Protein AF-A0A2M8HGY8-F1 (afdb_monomer_lite)

Secondary structure (DSSP, 8-state):
------------------------HHHHHHHHHHHHHHHHHHHHHHHHHHHHHHHHHHHHHHHHHHHHHHHHHHHHHGGGGGGS------TTEEEEEEEEETTEEEEPSSTT-TT--EEEEEEE-----TT----S---SEEEEEEEEE-SPPP--SSGGGPPP--EEEEEEEESSSPEEETTEEEEEEEES-TT-SS--GGGEEEEEESTT----SPPPPTT-TT-EEEEGGGS--SSS--HHHHIIIIIIHHHHHHHHHHHHHHHHHHHHHH-HHHHHHHHHHHHHT--

Foldseek 3Di:
DDDDDDDDDDDDDDDDDDDDDPPDVVVVVVVVVVVVVVVVVVVVPVVVVQVVLQVVLVVLLQVLQVLLLVLLQLVLLLLLVQQFPQDDAPPQKDKAWADDDPLDGDGDPDSNDQRTFKMKMWGFAPPPPPPPPPPDPPDRTAKMKMWGFDDGFDPDNNSVPGGGTHTQWMKMAGLPPFDDDPQWTFGIWIQRHSNDPSRDLQSIKTFIAHPRDQPPDDDDDPVDPGGHIDRSVPDDCGSVCNPSSCCSPVPDSVVSVVVSVSSVVSVVVSVLVVDPVNVVVVVVVVVVPPD

Structure (mmCIF, N/CA/C/O backbone):
data_AF-A0A2M8HGY8-F1
#
_entry.id   AF-A0A2M8HGY8-F1
#
loop_
_atom_site.group_PDB
_atom_site.id
_atom_site.type_symbol
_atom_site.label_atom_id
_atom_site.label_alt_id
_atom_site.label_comp_id
_atom_site.label_asym_id
_atom_site.label_entity_id
_atom_site.label_seq_id
_atom_site.pdbx_PDB_ins_code
_atom_site.Cartn_x
_atom_site.Cartn_y
_atom_site.Cartn_z
_atom_site.occupancy
_atom_site.B_iso_or_equiv
_atom_site.auth_seq_id
_atom_site.auth_comp_id
_atom_site.auth_asym_id
_atom_site.auth_atom_id
_atom_site.pdbx_PDB_model_num
ATOM 1 N N . MET A 1 1 ? -88.124 -4.902 57.325 1.00 40.62 1 MET A N 1
ATOM 2 C CA . MET A 1 1 ? -86.803 -5.226 57.909 1.00 40.62 1 MET A CA 1
ATOM 3 C C . MET A 1 1 ? -86.346 -3.997 58.688 1.00 40.62 1 MET A C 1
ATOM 5 O O . MET A 1 1 ? -86.072 -2.989 58.062 1.00 40.62 1 MET A O 1
ATOM 9 N N . LEU A 1 2 ? -86.707 -3.889 59.975 1.00 34.09 2 LEU A N 1
ATOM 10 C CA . LEU A 1 2 ? -85.837 -4.132 61.150 1.00 34.09 2 LEU A CA 1
ATOM 11 C C . LEU A 1 2 ? -84.526 -3.318 61.111 1.00 34.09 2 LEU A C 1
ATOM 13 O O . LEU A 1 2 ? -83.784 -3.467 60.156 1.00 34.09 2 LEU A O 1
ATOM 17 N N . SER A 1 3 ? -84.056 -2.578 62.115 1.00 30.28 3 SER A N 1
ATOM 18 C CA . SER A 1 3 ? -84.579 -1.812 63.260 1.00 30.28 3 SER A CA 1
ATOM 19 C C . SER A 1 3 ? -83.343 -1.368 64.068 1.00 30.28 3 SER A C 1
ATOM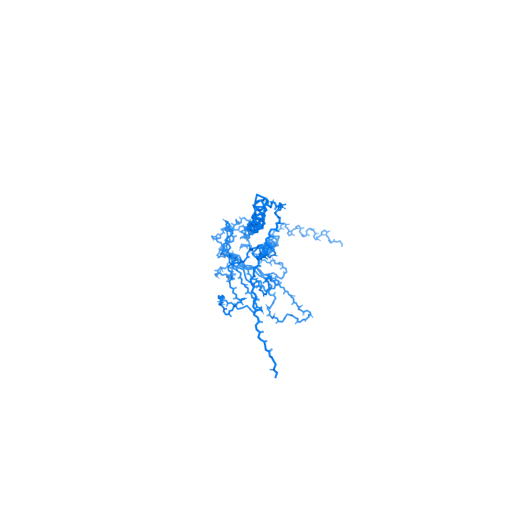 21 O O . SER A 1 3 ? -82.439 -2.183 64.213 1.00 30.28 3 SER A O 1
ATOM 23 N N . LYS A 1 4 ? -83.405 -0.187 64.708 1.00 35.25 4 LYS A N 1
ATOM 24 C CA . LYS A 1 4 ? -82.645 0.261 65.911 1.00 35.25 4 LYS A CA 1
ATOM 25 C C . LYS A 1 4 ? -81.153 0.614 65.722 1.00 35.25 4 LYS A C 1
ATOM 27 O O . LYS A 1 4 ? -80.380 -0.198 65.252 1.00 35.25 4 LYS A O 1
ATOM 32 N N . LEU A 1 5 ? -80.704 1.859 65.942 1.00 34.88 5 LEU A N 1
ATOM 33 C CA . LEU A 1 5 ? -80.712 2.767 67.120 1.00 34.88 5 LEU A CA 1
ATOM 34 C C . LEU A 1 5 ? -79.541 2.554 68.099 1.00 34.88 5 LEU A C 1
ATOM 36 O O . LEU A 1 5 ? -79.511 1.533 68.775 1.00 34.88 5 LEU A O 1
ATOM 40 N N . ARG A 1 6 ? -78.807 3.670 68.315 1.00 36.00 6 ARG A N 1
ATOM 41 C CA . ARG A 1 6 ? -78.214 4.169 69.587 1.00 36.00 6 ARG A CA 1
ATOM 42 C C . ARG A 1 6 ? -76.997 3.408 70.145 1.00 36.00 6 ARG A C 1
ATOM 44 O O . ARG A 1 6 ? -76.900 2.214 69.960 1.00 36.00 6 ARG A O 1
ATOM 51 N N . ASN A 1 7 ? -76.097 3.958 70.964 1.00 30.03 7 ASN A N 1
ATOM 52 C CA . ASN A 1 7 ? -75.569 5.280 71.376 1.00 30.03 7 ASN A CA 1
ATOM 53 C C . ASN A 1 7 ? -74.564 4.936 72.527 1.00 30.03 7 ASN A C 1
ATOM 55 O O . ASN A 1 7 ? -74.603 3.807 73.009 1.00 30.03 7 ASN A O 1
ATOM 59 N N . ILE A 1 8 ? -73.831 5.924 73.076 1.00 30.70 8 ILE A N 1
ATOM 60 C CA . ILE A 1 8 ? -73.117 5.922 74.397 1.00 30.70 8 ILE A CA 1
ATOM 61 C C . ILE A 1 8 ? -71.679 5.340 74.384 1.00 30.70 8 ILE A C 1
ATOM 63 O O . ILE A 1 8 ? -71.456 4.318 73.759 1.00 30.70 8 ILE A O 1
ATOM 67 N N . ARG A 1 9 ? -70.654 5.805 75.127 1.00 28.48 9 ARG A N 1
ATOM 68 C CA . ARG A 1 9 ? -70.204 7.071 75.772 1.00 28.48 9 ARG A CA 1
ATOM 69 C C . ARG A 1 9 ? -68.928 6.685 76.572 1.00 28.48 9 ARG A C 1
ATOM 71 O O . ARG A 1 9 ? -69.016 5.803 77.407 1.00 28.48 9 ARG A O 1
ATOM 78 N N . VAL A 1 10 ? -67.803 7.365 76.320 1.00 32.25 10 VAL A N 1
ATOM 79 C CA . VAL A 1 10 ? -66.882 8.017 77.296 1.00 32.25 10 VAL A CA 1
ATOM 80 C C . VAL A 1 10 ? -66.218 7.211 78.451 1.00 32.25 10 VAL A C 1
ATOM 82 O O . VAL A 1 10 ? -66.891 6.776 79.374 1.00 32.25 10 VAL A O 1
ATOM 85 N N . ARG A 1 11 ? -64.870 7.304 78.447 1.00 31.16 11 ARG A N 1
ATOM 86 C CA . ARG A 1 11 ? -63.867 7.466 79.541 1.00 31.16 11 ARG A CA 1
ATOM 87 C C . ARG A 1 11 ? -63.323 6.300 80.388 1.00 31.16 11 ARG A C 1
ATOM 89 O O . ARG A 1 11 ? -64.048 5.618 81.095 1.00 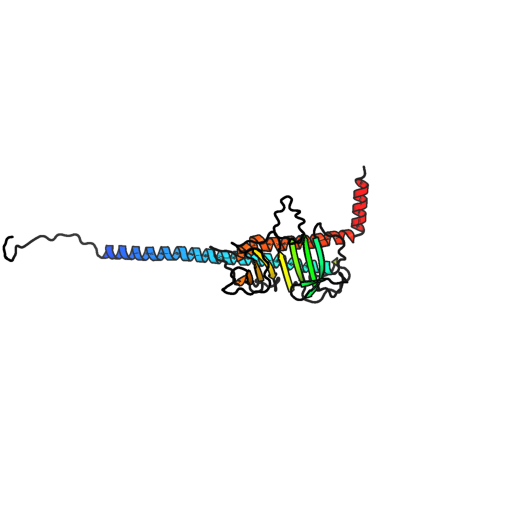31.16 11 ARG A O 1
ATOM 96 N N . ASP A 1 12 ? -61.983 6.311 80.378 1.00 32.09 12 ASP A N 1
ATOM 97 C CA . ASP A 1 12 ? -60.994 6.321 81.471 1.00 32.09 12 ASP A CA 1
ATOM 98 C C . ASP A 1 12 ? -60.890 5.156 82.461 1.00 32.09 12 ASP A C 1
ATOM 100 O O . ASP A 1 12 ? -61.700 5.030 83.370 1.00 32.09 12 ASP A O 1
ATOM 104 N N . THR A 1 13 ? -59.738 4.476 82.389 1.00 34.09 13 THR A N 1
ATOM 105 C CA . THR A 1 13 ? -58.802 4.199 83.504 1.00 34.09 13 THR A CA 1
ATOM 106 C C . THR A 1 13 ? -57.412 3.907 82.889 1.00 34.09 13 THR A C 1
ATOM 108 O O . THR A 1 13 ? -57.279 3.020 82.057 1.00 34.09 13 THR A O 1
ATOM 111 N N . LEU A 1 14 ? -56.443 4.832 82.950 1.00 33.41 14 LEU A N 1
ATOM 112 C CA . LEU A 1 14 ? -55.399 5.030 83.980 1.00 33.41 14 LEU A CA 1
ATOM 113 C C . LEU A 1 14 ? -54.339 3.912 84.084 1.00 33.41 14 LEU A C 1
ATOM 115 O O . LEU A 1 14 ? -54.663 2.831 84.557 1.00 33.41 14 LEU A O 1
ATOM 119 N N . SER A 1 15 ? -53.076 4.299 83.786 1.00 31.00 15 SER A N 1
ATOM 120 C CA . SER A 1 15 ? -51.779 3.863 84.384 1.00 31.00 15 SER A CA 1
ATOM 121 C C . SER A 1 15 ? -51.424 2.367 84.327 1.00 31.00 15 SER A C 1
ATOM 123 O O . SER A 1 15 ? -52.268 1.528 84.566 1.00 31.00 15 SER A O 1
ATOM 125 N N . SER A 1 16 ? -50.210 1.874 84.095 1.00 32.53 16 SER A N 1
ATOM 126 C CA . SER A 1 16 ? -48.805 2.320 84.090 1.00 32.53 16 SER A CA 1
ATOM 127 C C . SER A 1 16 ? -48.039 1.098 83.528 1.00 32.53 16 SER A C 1
ATOM 129 O O . SER A 1 16 ? -48.457 -0.025 83.776 1.00 32.53 16 SER A O 1
ATOM 131 N N . GLU A 1 17 ? -47.014 1.206 82.687 1.00 33.78 17 GLU A N 1
ATOM 132 C CA . GLU A 1 17 ? -45.611 1.229 83.118 1.00 33.78 17 GLU A CA 1
ATOM 133 C C . GLU A 1 17 ? -44.710 1.480 81.897 1.00 33.78 17 GLU A C 1
ATOM 135 O O . GLU A 1 17 ? -44.845 0.865 80.840 1.00 33.78 17 GLU A O 1
ATOM 140 N N . ILE A 1 18 ? -43.770 2.404 82.072 1.00 41.38 18 ILE A N 1
ATOM 141 C CA . ILE A 1 18 ? -42.627 2.657 81.198 1.00 41.38 18 ILE A CA 1
ATOM 142 C C . ILE A 1 18 ? -41.477 1.786 81.710 1.00 41.38 18 ILE A C 1
ATOM 144 O O . ILE A 1 18 ? -41.147 1.895 82.887 1.00 41.38 18 ILE A O 1
ATOM 148 N N . SER A 1 19 ? -40.786 1.033 80.845 1.00 31.55 19 SER A N 1
ATOM 149 C CA . SER A 1 19 ? -39.358 0.749 81.062 1.00 31.55 19 SER A CA 1
ATOM 150 C C . SER A 1 19 ? -38.617 0.302 79.793 1.00 31.55 19 SER A C 1
ATOM 152 O O . SER A 1 19 ? -38.750 -0.818 79.321 1.00 31.55 19 SER A O 1
ATOM 154 N N . SER A 1 20 ? -37.788 1.229 79.307 1.00 37.66 20 SER A N 1
ATOM 155 C CA . SER A 1 20 ? -36.436 1.053 78.756 1.00 37.66 20 SER A CA 1
ATOM 156 C C . SER A 1 20 ? -36.157 0.070 77.598 1.00 37.66 20 SER A C 1
ATOM 158 O O . SER A 1 20 ? -35.740 -1.067 77.775 1.00 37.66 20 SER A O 1
ATOM 160 N N . SER A 1 21 ? -36.098 0.620 76.383 1.00 39.94 21 SER A N 1
ATOM 161 C CA . SER A 1 21 ? -35.015 0.274 75.449 1.00 39.94 21 SER A CA 1
ATOM 162 C C . SER A 1 21 ? -34.655 1.501 74.615 1.00 39.94 21 SER A C 1
ATOM 164 O O . SER A 1 21 ? -35.273 1.801 73.593 1.00 39.94 21 SER A O 1
ATOM 166 N N . SER A 1 22 ? -33.671 2.259 75.095 1.00 42.81 22 SER A N 1
ATOM 167 C CA . SER A 1 22 ? -33.085 3.390 74.386 1.00 42.81 22 SER A CA 1
ATOM 168 C C . SER A 1 22 ? -32.348 2.885 73.144 1.00 42.81 22 SER A C 1
ATOM 170 O O . SER A 1 22 ? -31.189 2.469 73.192 1.00 42.81 22 SER A O 1
ATOM 172 N N . ILE A 1 23 ? -33.020 2.928 71.993 1.00 55.19 23 ILE A N 1
ATOM 173 C CA . ILE A 1 23 ? -32.341 2.819 70.703 1.00 55.19 23 ILE A CA 1
ATOM 174 C C . ILE A 1 23 ? -31.440 4.048 70.603 1.00 55.19 23 ILE A C 1
ATOM 176 O O . ILE A 1 23 ? -31.884 5.181 70.437 1.00 55.19 23 ILE A O 1
ATOM 180 N N . ASN A 1 24 ? -30.154 3.811 70.833 1.00 59.34 24 ASN A N 1
ATOM 181 C CA . ASN A 1 24 ? -29.133 4.835 70.943 1.00 59.34 24 ASN A CA 1
ATOM 182 C C . ASN A 1 24 ? -29.058 5.590 69.608 1.00 59.34 24 ASN A C 1
ATOM 184 O O . ASN A 1 24 ? -28.607 5.027 68.611 1.00 59.34 24 ASN A O 1
ATOM 188 N N . LEU A 1 25 ? -29.504 6.849 69.580 1.00 56.56 25 LEU A N 1
ATOM 189 C CA . LEU A 1 25 ? -29.548 7.701 68.383 1.00 56.56 25 LEU A CA 1
ATOM 190 C C . LEU A 1 25 ? -28.189 7.729 67.652 1.00 56.56 25 LEU A C 1
ATOM 192 O O . LEU A 1 25 ? -28.134 7.771 66.428 1.00 56.56 25 LEU A O 1
ATOM 196 N N . LYS A 1 26 ? -27.082 7.580 68.397 1.00 58.19 26 LYS A N 1
ATOM 197 C CA . LYS A 1 26 ? -25.723 7.443 67.851 1.00 58.19 26 LYS A CA 1
ATOM 198 C C . LYS A 1 26 ? -25.529 6.185 66.996 1.00 58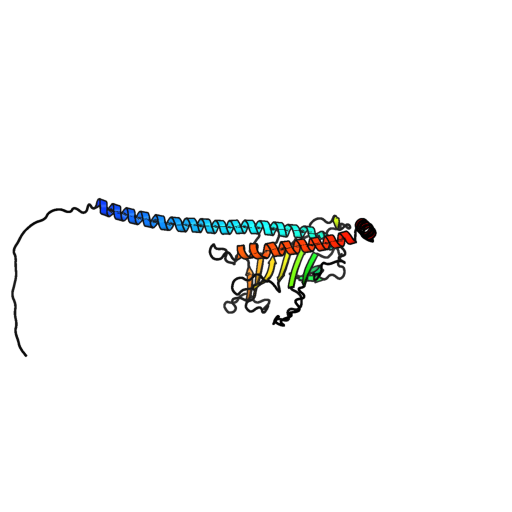.19 26 LYS A C 1
ATOM 200 O O . LYS A 1 26 ? -24.830 6.255 65.996 1.00 58.19 26 LYS A O 1
ATOM 205 N N . LYS A 1 27 ? -26.149 5.052 67.348 1.00 59.69 27 LYS A N 1
ATOM 206 C CA . LYS A 1 27 ? -26.111 3.816 66.542 1.00 59.69 27 LYS A CA 1
ATOM 207 C C . LYS A 1 27 ? -26.928 3.951 65.258 1.00 59.69 27 LYS A C 1
ATOM 209 O O . LYS A 1 27 ? -26.509 3.417 64.239 1.00 59.69 27 LYS A O 1
ATOM 214 N N . LEU A 1 28 ? -28.041 4.690 65.290 1.00 63.69 28 LEU A N 1
ATOM 215 C CA . LEU A 1 28 ? -28.842 4.968 64.094 1.00 63.69 28 LEU A CA 1
ATOM 216 C C . LEU A 1 28 ? -28.089 5.892 63.123 1.00 63.69 28 LEU A C 1
ATOM 218 O O . LEU A 1 28 ? -28.014 5.594 61.935 1.00 63.69 28 LEU A O 1
ATOM 222 N N . TYR A 1 29 ? -27.445 6.948 63.635 1.00 63.47 29 TYR A N 1
ATOM 223 C CA . TYR A 1 29 ? -26.566 7.799 62.827 1.00 63.47 29 TYR A CA 1
ATOM 224 C C . TYR A 1 29 ? -25.357 7.035 62.282 1.00 63.47 29 TYR A C 1
ATOM 226 O O . TYR A 1 29 ? -25.016 7.221 61.121 1.00 63.47 29 TYR A O 1
ATOM 234 N N . LEU A 1 30 ? -24.747 6.138 63.065 1.00 65.44 30 LEU A N 1
ATOM 235 C CA . LEU A 1 30 ? -23.628 5.311 62.605 1.00 65.44 30 LEU A CA 1
ATOM 236 C C . LEU A 1 30 ? -24.047 4.361 61.470 1.00 65.44 30 LEU A C 1
ATOM 238 O O . LEU A 1 30 ? -23.322 4.229 60.493 1.00 65.44 30 LEU A O 1
ATOM 242 N N . LEU A 1 31 ? -25.231 3.747 61.562 1.00 63.00 31 LEU A N 1
ATOM 243 C CA . LEU A 1 31 ? -25.782 2.886 60.509 1.00 63.00 31 LEU A CA 1
ATOM 244 C C . LEU A 1 31 ? -26.085 3.662 59.223 1.00 63.00 31 LEU A C 1
ATOM 246 O O . LEU A 1 31 ? -25.739 3.195 58.143 1.00 63.00 31 LEU A O 1
ATOM 250 N N . ILE A 1 32 ? -26.658 4.864 59.332 1.00 65.56 32 ILE A N 1
ATOM 251 C CA . ILE A 1 32 ? -26.909 5.737 58.175 1.00 65.56 32 ILE A CA 1
ATOM 252 C C . ILE A 1 32 ? -25.583 6.216 57.559 1.00 65.56 32 ILE A C 1
ATOM 254 O O . ILE A 1 32 ? -25.443 6.218 56.340 1.00 65.56 32 ILE A O 1
ATOM 258 N N . PHE A 1 33 ? -24.578 6.549 58.375 1.00 57.34 33 PHE A N 1
ATOM 259 C CA . PHE A 1 33 ? -23.260 6.975 57.892 1.00 57.34 33 PHE A CA 1
ATOM 260 C C . PHE A 1 33 ? -22.502 5.833 57.194 1.00 57.34 33 PHE A C 1
ATOM 262 O O . PHE A 1 33 ? -21.890 6.053 56.153 1.00 57.34 33 PHE A O 1
ATOM 269 N N . ILE A 1 34 ? -22.598 4.600 57.708 1.00 60.69 34 ILE A N 1
ATOM 270 C CA . ILE A 1 34 ? -22.043 3.397 57.066 1.00 60.69 34 ILE A CA 1
ATOM 271 C C . ILE A 1 34 ? -22.778 3.087 55.751 1.00 60.69 34 ILE A C 1
ATOM 273 O O . ILE A 1 34 ? -22.135 2.700 54.778 1.00 60.69 34 ILE A O 1
ATOM 277 N N . LEU A 1 35 ? -24.097 3.292 55.676 1.00 52.44 35 LEU A N 1
ATOM 278 C CA . LEU A 1 35 ? -24.855 3.127 54.429 1.00 52.44 35 LEU A CA 1
ATOM 279 C C . LEU A 1 35 ? -24.457 4.161 53.363 1.00 52.44 35 LEU A C 1
ATOM 281 O O . LEU A 1 35 ? -24.265 3.784 52.212 1.00 52.44 35 LEU A O 1
ATOM 285 N N . ILE A 1 36 ? -24.248 5.426 53.743 1.00 55.81 36 ILE A N 1
ATOM 286 C CA . ILE A 1 36 ? -23.823 6.498 52.821 1.00 55.81 36 ILE A CA 1
ATOM 287 C C . ILE A 1 36 ? -22.357 6.317 52.371 1.00 55.81 36 ILE A C 1
ATOM 289 O O . ILE A 1 36 ? -22.015 6.598 51.221 1.00 55.81 36 ILE A O 1
ATOM 293 N N . LEU A 1 37 ? -21.480 5.807 53.244 1.00 48.94 37 LEU A N 1
ATOM 294 C CA . LEU A 1 37 ? -20.085 5.497 52.897 1.00 48.94 37 LEU A CA 1
ATOM 295 C C . LEU A 1 37 ? -19.961 4.300 51.940 1.00 48.94 37 LEU A C 1
ATOM 297 O O . LEU A 1 37 ? -19.085 4.313 51.074 1.00 48.94 37 LEU A O 1
ATOM 301 N N . ASN A 1 38 ? -20.844 3.300 52.050 1.00 48.41 38 ASN A N 1
ATOM 302 C CA . ASN A 1 38 ? -20.852 2.135 51.155 1.00 48.41 38 ASN A CA 1
ATOM 303 C C . ASN A 1 38 ? -21.447 2.439 49.766 1.00 48.41 38 ASN A C 1
ATOM 305 O O . ASN A 1 38 ? -21.031 1.838 48.779 1.00 48.41 38 ASN A O 1
ATOM 309 N N . THR A 1 39 ? -22.360 3.410 49.639 1.00 46.62 39 THR A N 1
ATOM 310 C CA . THR A 1 39 ? -22.861 3.836 48.316 1.00 46.62 39 THR A CA 1
ATOM 311 C C . THR A 1 39 ? -21.845 4.668 47.529 1.00 46.62 39 THR A C 1
ATOM 313 O O . THR A 1 39 ? -21.811 4.583 46.307 1.00 46.62 39 THR A O 1
ATOM 316 N N . ASN A 1 40 ? -20.964 5.418 48.203 1.00 45.12 40 ASN A N 1
ATOM 317 C CA . ASN A 1 40 ? -19.907 6.193 47.533 1.00 45.12 40 ASN A CA 1
ATOM 318 C C . ASN A 1 40 ? -18.696 5.343 47.103 1.00 45.12 40 ASN A C 1
ATOM 320 O O . ASN A 1 40 ? -17.925 5.765 46.239 1.00 45.12 40 ASN A O 1
ATOM 324 N N . SER A 1 41 ? -18.522 4.153 47.686 1.00 42.50 41 SER A N 1
ATOM 325 C CA . SER A 1 41 ? -17.420 3.239 47.357 1.00 42.50 41 SER A CA 1
ATOM 326 C C . SER A 1 41 ? -17.740 2.317 46.176 1.00 42.50 41 SER A C 1
ATOM 328 O O . SER A 1 41 ? -16.834 2.055 45.390 1.00 42.50 41 SER A O 1
ATOM 330 N N . LEU A 1 42 ? -19.007 1.928 45.964 1.00 44.66 42 LEU A N 1
ATOM 331 C CA . LEU A 1 42 ? -19.410 1.211 44.741 1.00 44.66 42 LEU A CA 1
ATOM 332 C C . LEU A 1 42 ? -19.333 2.095 43.483 1.00 44.66 42 LEU A C 1
ATOM 334 O O . LEU A 1 42 ? -18.857 1.646 42.450 1.00 44.66 42 LEU A O 1
ATOM 338 N N . VAL A 1 43 ? -19.730 3.370 43.572 1.00 47.12 43 VAL A N 1
ATOM 339 C CA . VAL A 1 43 ? -19.714 4.292 42.414 1.00 47.12 43 VAL A CA 1
ATOM 340 C C . VAL A 1 43 ? -18.288 4.682 41.991 1.00 47.12 43 VAL A C 1
ATOM 342 O O . VAL A 1 43 ? -18.054 5.003 40.829 1.00 47.12 43 VAL A O 1
ATOM 345 N N . SER A 1 44 ? -17.314 4.634 42.907 1.00 46.38 44 SER A N 1
ATOM 346 C CA . SER A 1 44 ? -15.919 4.985 42.592 1.00 46.38 44 SER A CA 1
ATOM 347 C C . SER A 1 44 ? -15.118 3.841 41.962 1.00 46.38 44 SER A C 1
ATOM 349 O O . SER A 1 44 ? -14.157 4.123 41.252 1.00 46.38 44 SER A O 1
ATOM 351 N N . GLN A 1 45 ? -15.476 2.573 42.204 1.00 47.88 45 GLN A N 1
ATOM 352 C CA . GLN A 1 45 ? -14.742 1.434 41.637 1.00 47.88 45 GLN A CA 1
ATOM 353 C C . GLN A 1 45 ? -15.067 1.230 40.154 1.00 47.88 45 GLN A C 1
ATOM 355 O O . GLN A 1 45 ? -14.131 1.245 39.354 1.00 47.88 45 GLN A O 1
ATOM 360 N N . ASP A 1 46 ? -16.351 1.193 39.782 1.00 51.31 46 ASP A N 1
ATOM 361 C CA . ASP A 1 46 ? -16.784 1.055 38.380 1.00 51.31 46 ASP A CA 1
ATOM 362 C C . ASP A 1 46 ? -16.286 2.222 37.514 1.00 51.31 46 ASP A C 1
ATOM 364 O O . ASP A 1 46 ? -15.737 2.014 36.438 1.00 51.31 46 ASP A O 1
ATOM 368 N N . ALA A 1 47 ? -16.369 3.462 38.012 1.00 54.94 47 ALA A N 1
ATOM 369 C CA . ALA A 1 47 ? -15.863 4.623 37.281 1.00 54.94 47 ALA A CA 1
ATOM 370 C C . ALA A 1 47 ? -14.335 4.580 37.091 1.00 54.94 47 ALA A C 1
ATOM 372 O O . ALA A 1 47 ? -13.830 5.042 36.068 1.00 54.94 47 ALA A O 1
ATOM 373 N N . SER A 1 48 ? -13.588 4.032 38.058 1.00 56.44 48 SER A N 1
ATOM 374 C CA . SER A 1 48 ? -12.131 3.898 37.949 1.00 56.44 48 SER A CA 1
ATOM 375 C C . SER A 1 48 ? -11.706 2.767 37.007 1.00 56.44 48 SER A C 1
ATOM 377 O O . SER A 1 48 ? -10.745 2.949 36.263 1.00 56.44 48 SER A O 1
ATOM 379 N N . GLU A 1 49 ? -12.430 1.642 36.983 1.00 58.78 49 GLU A N 1
ATOM 380 C CA . GLU A 1 49 ? -12.188 0.539 36.044 1.00 58.78 49 GLU A CA 1
ATOM 381 C C . GLU A 1 49 ? -12.595 0.914 34.610 1.00 58.78 49 GLU A C 1
ATOM 383 O O . GLU A 1 49 ? -11.858 0.626 33.665 1.00 58.78 49 GLU A O 1
ATOM 388 N N . ASP A 1 50 ? -13.701 1.642 34.427 1.00 61.47 50 ASP A N 1
ATOM 389 C CA . ASP A 1 50 ? -14.122 2.154 33.118 1.00 61.47 50 ASP A CA 1
ATOM 390 C C . ASP A 1 50 ? -13.139 3.195 32.562 1.00 61.47 50 ASP A C 1
ATOM 392 O O . ASP A 1 50 ? -12.807 3.169 31.374 1.00 61.47 50 ASP A O 1
ATOM 396 N N . LEU A 1 51 ? -12.602 4.078 33.413 1.00 65.56 51 LEU A N 1
ATOM 397 C CA . LEU A 1 51 ? -11.549 5.019 33.019 1.00 65.56 51 LEU A CA 1
ATOM 398 C C . LEU A 1 51 ? -10.254 4.289 32.636 1.00 65.56 51 LEU A C 1
ATOM 400 O O . LEU A 1 51 ? -9.683 4.580 31.585 1.00 65.56 51 LEU A O 1
ATOM 404 N N . GLN A 1 52 ? -9.825 3.304 33.431 1.00 67.31 52 GLN A N 1
ATOM 405 C CA . GLN A 1 52 ? -8.632 2.504 33.134 1.00 67.31 52 GLN A CA 1
ATOM 406 C C . GLN A 1 52 ? -8.789 1.678 31.849 1.00 67.31 52 GLN A C 1
ATOM 408 O O . GLN A 1 52 ? -7.850 1.585 31.056 1.00 67.31 52 GLN A O 1
ATOM 413 N N . SER A 1 53 ? -9.973 1.110 31.601 1.00 75.94 53 SER A N 1
ATOM 414 C CA . SER A 1 53 ? -10.246 0.345 30.379 1.00 75.94 53 SER A CA 1
ATOM 415 C C . SER A 1 53 ? -10.306 1.244 29.139 1.00 75.94 53 SER A C 1
ATOM 417 O O . SER A 1 53 ? -9.721 0.906 28.109 1.00 75.94 53 SER A O 1
ATOM 419 N N . SER A 1 54 ? -10.911 2.429 29.248 1.00 79.62 54 SER A N 1
ATOM 420 C CA . SER A 1 54 ? -10.956 3.429 28.174 1.00 79.62 54 SER A CA 1
ATOM 421 C C . SER A 1 54 ? -9.559 3.955 27.816 1.00 79.62 54 SER A C 1
ATOM 423 O O . SER A 1 54 ? -9.186 4.016 26.639 1.00 79.62 54 SER A O 1
ATOM 425 N N . GLU A 1 55 ? -8.726 4.249 28.818 1.00 87.06 55 GLU A N 1
ATOM 426 C CA . GLU A 1 55 ? -7.325 4.626 28.602 1.00 87.06 55 GLU A CA 1
ATOM 427 C C . GLU A 1 55 ? -6.525 3.501 27.930 1.00 87.06 55 GLU A C 1
ATOM 429 O O . GLU A 1 55 ? -5.739 3.770 27.016 1.00 87.06 55 GLU A O 1
ATOM 434 N N . ALA A 1 56 ? -6.761 2.240 28.307 1.00 89.06 56 ALA A N 1
ATOM 435 C CA . ALA A 1 56 ? -6.118 1.083 27.687 1.00 89.06 56 ALA A CA 1
ATOM 436 C C . ALA A 1 56 ? -6.520 0.895 26.211 1.00 89.06 56 ALA A C 1
ATOM 438 O O . ALA A 1 56 ? -5.674 0.546 25.378 1.00 89.06 56 ALA A O 1
ATOM 439 N N . ILE A 1 57 ? -7.780 1.169 25.854 1.00 90.88 57 ILE A N 1
ATOM 440 C CA . ILE A 1 57 ? -8.259 1.140 24.462 1.00 90.88 57 ILE A CA 1
ATOM 441 C C . ILE A 1 57 ? -7.545 2.203 23.620 1.00 90.88 57 ILE A C 1
ATOM 443 O O . ILE A 1 57 ? -7.072 1.898 22.520 1.00 90.88 57 ILE A O 1
ATOM 447 N N . LEU A 1 58 ? -7.391 3.421 24.145 1.00 90.19 58 LEU A N 1
ATOM 448 C CA . LEU A 1 58 ? -6.670 4.502 23.465 1.00 90.19 58 LEU A CA 1
ATOM 449 C C . LEU A 1 58 ? -5.158 4.245 23.390 1.00 90.19 58 LEU A C 1
ATOM 451 O O . LEU A 1 58 ? -4.527 4.577 22.385 1.00 90.19 58 LEU A O 1
ATOM 455 N N . ALA A 1 59 ? -4.561 3.648 24.422 1.00 92.31 59 ALA A N 1
ATOM 456 C CA . ALA A 1 59 ? -3.158 3.239 24.403 1.00 92.31 59 ALA A CA 1
ATOM 457 C C . ALA A 1 59 ? -2.911 2.167 23.330 1.00 92.31 59 ALA A C 1
ATOM 459 O O . ALA A 1 59 ? -1.997 2.307 22.517 1.00 92.31 59 ALA A O 1
ATOM 460 N N . THR A 1 60 ? -3.791 1.165 23.259 1.00 93.56 60 THR A N 1
ATOM 461 C CA . THR A 1 60 ? -3.768 0.138 22.208 1.00 93.56 60 THR A CA 1
ATOM 462 C C . THR A 1 60 ? -3.900 0.765 20.819 1.00 93.56 60 THR A C 1
ATOM 464 O O . THR A 1 60 ? -3.188 0.373 19.895 1.00 93.56 60 THR A O 1
ATOM 467 N N . GLU A 1 61 ? -4.775 1.764 20.657 1.00 93.44 61 GLU A N 1
ATOM 468 C CA . GLU A 1 61 ? -4.928 2.475 19.385 1.00 93.44 61 GLU A CA 1
ATOM 469 C C . GLU A 1 61 ? -3.620 3.154 18.957 1.00 93.44 61 GLU A C 1
ATOM 471 O O . GLU A 1 61 ? -3.187 2.987 17.817 1.00 93.44 61 GLU A O 1
ATOM 476 N N . LYS A 1 62 ? -2.946 3.848 19.883 1.00 93.75 62 LYS A N 1
ATOM 477 C CA . LYS A 1 62 ? -1.663 4.520 19.621 1.00 93.75 62 LYS A CA 1
ATOM 478 C C . LYS A 1 62 ? -0.563 3.543 19.202 1.00 93.75 62 LYS A C 1
ATOM 480 O O . LYS A 1 62 ? 0.217 3.853 18.303 1.00 93.75 62 LYS A O 1
ATOM 485 N N . GLU A 1 63 ? -0.492 2.365 19.822 1.00 94.31 63 GLU A N 1
ATOM 486 C CA . GLU A 1 63 ? 0.464 1.323 19.422 1.00 94.31 63 GLU A CA 1
ATOM 487 C C . GLU A 1 63 ? 0.183 0.802 18.005 1.00 94.31 63 GLU A C 1
ATOM 489 O O . GLU A 1 63 ? 1.104 0.609 17.204 1.00 94.31 63 GLU A O 1
ATOM 494 N N . LEU A 1 64 ? -1.095 0.599 17.672 1.00 95.06 64 LEU A N 1
ATOM 495 C CA . LEU A 1 64 ? -1.508 0.192 16.330 1.00 95.06 64 LEU A CA 1
ATOM 496 C C . LEU A 1 64 ? -1.194 1.276 15.292 1.00 95.06 64 LEU A C 1
ATOM 498 O O . LEU A 1 64 ? -0.720 0.943 14.206 1.00 95.06 64 LEU A O 1
ATOM 502 N N . ASP A 1 65 ? -1.387 2.549 15.633 1.00 94.19 65 ASP A N 1
ATOM 503 C CA . ASP A 1 65 ? -1.047 3.688 14.776 1.00 94.19 65 ASP A CA 1
ATOM 504 C C . ASP A 1 65 ? 0.446 3.755 14.489 1.00 94.19 65 ASP A C 1
ATOM 506 O O . ASP A 1 65 ? 0.849 3.881 13.333 1.00 94.19 65 ASP A O 1
ATOM 510 N N . GLN A 1 66 ? 1.277 3.580 15.515 1.00 95.00 66 GLN A N 1
ATOM 511 C CA . GLN A 1 66 ? 2.725 3.529 15.349 1.00 95.00 66 GLN A CA 1
ATOM 512 C C . GLN A 1 66 ? 3.139 2.390 14.407 1.00 95.00 66 GLN A C 1
ATOM 514 O O . GLN A 1 66 ? 3.952 2.587 13.501 1.00 95.00 66 GLN A O 1
ATOM 519 N N . LYS A 1 67 ? 2.525 1.211 14.556 1.00 95.81 67 LYS A N 1
ATOM 520 C CA . LYS A 1 67 ? 2.774 0.066 13.672 1.00 95.81 67 LYS A CA 1
ATOM 521 C C . LYS A 1 67 ? 2.342 0.335 12.228 1.00 95.81 67 LYS A C 1
ATOM 523 O O . LYS A 1 67 ? 3.036 -0.071 11.295 1.00 95.81 67 LYS A O 1
ATOM 528 N N . ILE A 1 68 ? 1.210 1.011 12.029 1.00 96.19 68 ILE A N 1
ATOM 529 C CA . ILE A 1 68 ? 0.736 1.424 10.702 1.00 96.19 68 ILE A CA 1
ATOM 530 C C . ILE A 1 68 ? 1.715 2.420 10.079 1.00 96.19 68 ILE A C 1
ATOM 532 O O . ILE A 1 68 ? 2.110 2.223 8.935 1.00 96.19 68 ILE A O 1
ATOM 536 N N . ILE A 1 69 ? 2.179 3.423 10.830 1.00 95.38 69 ILE A N 1
ATOM 537 C CA . ILE A 1 69 ? 3.175 4.397 10.359 1.00 95.38 69 ILE A CA 1
ATOM 538 C C . ILE A 1 69 ? 4.475 3.691 9.952 1.00 95.38 69 ILE A C 1
ATOM 540 O O . ILE A 1 69 ? 5.061 4.012 8.919 1.00 95.38 69 ILE A O 1
ATO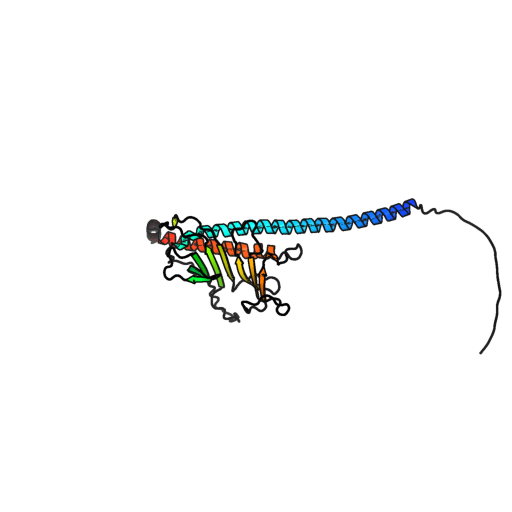M 544 N N . GLU A 1 70 ? 4.940 2.714 10.729 1.00 95.81 70 GLU A N 1
ATOM 545 C CA . GLU A 1 70 ? 6.132 1.929 10.395 1.00 95.81 70 GLU A CA 1
ATOM 546 C C . GLU A 1 70 ? 5.965 1.122 9.106 1.00 95.81 70 GLU A C 1
ATOM 548 O O . GLU A 1 70 ? 6.880 1.100 8.282 1.00 95.81 70 GLU A O 1
ATOM 553 N N . LEU A 1 71 ? 4.804 0.495 8.897 1.00 96.62 71 LEU A N 1
ATOM 554 C CA . LEU A 1 71 ? 4.483 -0.191 7.643 1.00 96.62 71 LEU A CA 1
ATOM 555 C C . LEU A 1 71 ? 4.378 0.800 6.477 1.00 96.62 71 LEU A C 1
ATOM 557 O O . LEU A 1 71 ? 4.956 0.562 5.418 1.00 96.62 71 LEU A O 1
ATOM 561 N N . ASN A 1 72 ? 3.740 1.949 6.693 1.00 96.06 72 ASN A N 1
ATOM 562 C CA . ASN A 1 72 ? 3.626 3.018 5.707 1.00 96.06 72 ASN A CA 1
ATOM 563 C C . ASN A 1 72 ? 5.002 3.550 5.278 1.00 96.06 72 ASN A C 1
ATOM 565 O O . ASN A 1 72 ? 5.261 3.733 4.086 1.00 96.06 72 ASN A O 1
ATOM 569 N N . LYS A 1 73 ? 5.938 3.696 6.225 1.00 96.94 73 LYS A N 1
ATOM 570 C CA . LYS A 1 73 ? 7.336 4.053 5.940 1.00 96.94 73 LYS A CA 1
ATOM 571 C C . LYS A 1 73 ? 8.032 3.030 5.046 1.00 96.94 73 LYS A C 1
ATOM 573 O O . LYS A 1 73 ? 8.866 3.432 4.240 1.00 96.94 73 LYS A O 1
ATOM 578 N N . ARG A 1 74 ? 7.702 1.736 5.110 1.00 97.81 74 ARG A N 1
ATOM 579 C CA . ARG A 1 74 ? 8.315 0.730 4.216 1.00 97.81 74 ARG A CA 1
ATOM 580 C C . ARG A 1 74 ? 7.950 0.965 2.753 1.00 97.81 74 ARG A C 1
ATOM 582 O O . ARG A 1 74 ? 8.820 0.809 1.893 1.00 97.81 74 ARG A O 1
ATOM 589 N N . PHE A 1 75 ? 6.743 1.465 2.467 1.00 97.94 75 PHE A N 1
ATOM 590 C CA . PHE A 1 75 ? 6.332 1.794 1.097 1.00 97.94 75 PHE A CA 1
ATOM 591 C C . PHE A 1 75 ? 7.174 2.896 0.439 1.00 97.94 75 PHE A C 1
ATOM 593 O O . PHE A 1 75 ? 7.293 2.918 -0.791 1.00 97.94 75 PHE A O 1
ATOM 600 N N . THR A 1 76 ? 7.836 3.751 1.228 1.00 97.44 76 THR A N 1
ATOM 601 C CA . THR A 1 76 ? 8.767 4.764 0.700 1.00 97.44 76 THR A CA 1
ATOM 602 C C . THR A 1 76 ? 9.930 4.128 -0.064 1.00 97.44 76 THR A C 1
ATOM 604 O O . THR A 1 76 ? 10.396 4.660 -1.072 1.00 97.44 76 THR A O 1
ATOM 607 N N . THR A 1 77 ? 10.373 2.943 0.368 1.00 96.94 77 THR A N 1
ATOM 608 C CA . THR A 1 77 ? 11.519 2.237 -0.217 1.00 96.94 77 THR A CA 1
ATOM 609 C C . THR A 1 77 ? 11.201 1.610 -1.574 1.00 96.94 77 THR A C 1
ATOM 611 O O . THR A 1 77 ? 12.105 1.412 -2.389 1.00 96.94 77 THR A O 1
ATOM 614 N N . HIS A 1 78 ? 9.917 1.375 -1.867 1.00 97.50 78 HIS A N 1
ATOM 615 C CA . HIS A 1 78 ? 9.478 0.817 -3.147 1.00 97.50 78 HIS A CA 1
ATOM 616 C C . HIS A 1 78 ? 9.559 1.822 -4.298 1.00 97.50 78 HIS A C 1
ATOM 618 O O . HIS A 1 78 ? 9.401 1.423 -5.447 1.00 97.50 78 HIS A O 1
ATOM 624 N N . ALA A 1 79 ? 9.932 3.082 -4.041 1.00 96.06 79 ALA A N 1
ATOM 625 C CA . ALA A 1 79 ? 10.246 4.066 -5.080 1.00 96.06 79 ALA A CA 1
ATOM 626 C C . ALA A 1 79 ? 11.297 3.561 -6.090 1.00 96.06 79 ALA A C 1
ATOM 628 O O . ALA A 1 79 ? 11.277 3.950 -7.257 1.00 96.06 79 ALA A O 1
ATOM 629 N N . LYS A 1 80 ? 12.166 2.623 -5.684 1.00 95.19 80 LYS A N 1
ATOM 630 C CA . LYS A 1 80 ? 13.108 1.930 -6.579 1.00 95.19 80 LYS A CA 1
ATOM 631 C C . LYS A 1 80 ? 12.411 1.242 -7.757 1.00 95.19 80 LYS A C 1
ATOM 633 O O . LYS A 1 80 ? 12.930 1.267 -8.871 1.00 95.19 80 LYS A O 1
ATOM 638 N N . LEU A 1 81 ? 11.227 0.659 -7.540 1.00 96.19 81 LEU A N 1
ATOM 639 C CA . LEU A 1 81 ? 10.464 -0.037 -8.581 1.00 96.19 81 LEU A CA 1
ATOM 640 C C . LEU A 1 81 ? 10.011 0.889 -9.714 1.00 96.19 81 LEU A C 1
ATOM 642 O O . LEU A 1 81 ? 9.825 0.403 -10.829 1.00 96.19 81 LEU A O 1
ATOM 646 N N . MET A 1 82 ? 9.922 2.205 -9.480 1.00 95.62 82 MET A N 1
ATOM 647 C CA . MET A 1 82 ? 9.549 3.187 -10.508 1.00 95.62 82 MET A CA 1
ATOM 648 C C . MET A 1 82 ? 10.465 3.113 -11.737 1.00 95.62 82 MET A C 1
ATOM 650 O O . MET A 1 82 ? 9.997 3.230 -12.867 1.00 95.62 82 MET A O 1
ATOM 654 N N . LYS A 1 83 ? 11.756 2.826 -11.525 1.00 93.88 83 LYS A N 1
ATOM 655 C CA . LYS A 1 83 ? 12.772 2.703 -12.583 1.00 93.88 83 LYS A CA 1
ATOM 656 C C . LYS A 1 83 ? 13.128 1.267 -12.960 1.00 93.88 83 LYS A C 1
ATOM 658 O O . LYS A 1 83 ? 13.866 1.047 -13.917 1.00 93.88 83 LYS A O 1
ATOM 663 N N . VAL A 1 84 ? 12.616 0.276 -12.235 1.00 93.69 84 VAL A N 1
ATOM 664 C CA . VAL A 1 84 ? 12.812 -1.133 -12.593 1.00 93.69 84 VAL A CA 1
ATOM 665 C C . VAL A 1 84 ? 11.909 -1.472 -13.770 1.00 93.69 84 VAL A C 1
ATOM 667 O O . VAL A 1 84 ? 10.699 -1.261 -13.703 1.00 93.69 84 VAL A O 1
ATOM 670 N N . LYS A 1 85 ? 12.477 -2.077 -14.815 1.00 93.56 85 LYS A N 1
ATOM 671 C CA . LYS A 1 85 ? 11.693 -2.713 -15.875 1.00 93.56 85 LYS A CA 1
ATOM 672 C C . LYS A 1 85 ? 11.116 -4.030 -15.364 1.00 93.56 85 LYS A C 1
ATOM 674 O O . LYS A 1 85 ? 11.808 -5.046 -15.324 1.00 93.56 85 LYS A O 1
ATOM 679 N N . VAL A 1 86 ? 9.854 -3.996 -14.951 1.00 92.94 86 VAL A N 1
ATOM 680 C CA . VAL A 1 86 ? 9.158 -5.142 -14.357 1.00 92.94 86 VAL A CA 1
ATOM 681 C C . VAL A 1 86 ? 8.698 -6.087 -15.465 1.00 92.94 86 VAL A C 1
ATOM 683 O O . VAL A 1 86 ? 7.807 -5.762 -16.241 1.00 92.94 86 VAL A O 1
ATOM 686 N N . LYS A 1 87 ? 9.332 -7.258 -15.551 1.00 89.25 87 LYS A N 1
ATOM 687 C CA . LYS A 1 87 ? 9.011 -8.321 -16.519 1.00 89.25 87 LYS A CA 1
ATOM 688 C C . LYS A 1 87 ? 8.451 -9.569 -15.854 1.00 89.25 87 LYS A C 1
ATOM 690 O O . LYS A 1 87 ? 7.680 -10.297 -16.467 1.00 89.25 87 LYS A O 1
ATOM 695 N N . ILE A 1 88 ? 8.874 -9.831 -14.619 1.00 88.31 88 ILE A N 1
ATOM 696 C CA . ILE A 1 88 ? 8.493 -11.018 -13.861 1.00 88.31 88 ILE A CA 1
ATOM 697 C C . ILE A 1 88 ? 7.603 -10.578 -12.707 1.00 88.31 88 ILE A C 1
ATOM 699 O O . ILE A 1 88 ? 8.001 -9.754 -11.880 1.00 88.31 88 ILE A O 1
ATOM 703 N N . LEU A 1 89 ? 6.409 -11.156 -12.642 1.00 90.56 89 LEU A N 1
ATOM 704 C CA . LEU A 1 89 ? 5.448 -10.945 -11.570 1.00 90.56 89 LEU A CA 1
ATOM 705 C C . LEU A 1 89 ? 5.125 -12.288 -10.907 1.00 90.56 89 LEU A C 1
ATOM 707 O O . LEU A 1 89 ? 5.139 -13.324 -11.577 1.00 90.56 89 LEU A O 1
ATOM 711 N N . PRO A 1 90 ? 4.842 -12.307 -9.594 1.00 88.50 90 PRO A N 1
ATOM 712 C CA . PRO A 1 90 ? 4.195 -13.449 -8.966 1.00 88.50 90 PRO A CA 1
ATOM 713 C C . PRO A 1 90 ? 2.885 -13.811 -9.682 1.00 88.50 90 PRO A C 1
ATOM 715 O O . PRO A 1 90 ? 2.264 -12.968 -10.331 1.00 88.50 90 PRO A O 1
ATOM 718 N N . ALA A 1 91 ? 2.451 -15.065 -9.546 1.00 83.12 91 ALA A N 1
ATOM 719 C CA . ALA A 1 91 ? 1.176 -15.507 -10.102 1.00 83.12 91 ALA A CA 1
ATOM 720 C C . ALA A 1 91 ? 0.021 -14.601 -9.636 1.00 83.12 91 ALA A C 1
ATOM 722 O O . ALA A 1 91 ? 0.044 -14.082 -8.518 1.00 83.12 91 ALA A O 1
ATOM 723 N N . GLN A 1 92 ? -0.976 -14.423 -10.509 1.00 85.69 92 GLN A N 1
ATOM 724 C CA . GLN A 1 92 ? -2.200 -13.663 -10.224 1.00 85.69 92 GLN A CA 1
ATOM 725 C C . GLN A 1 92 ? -1.948 -12.207 -9.785 1.00 85.69 92 GLN A C 1
ATOM 727 O O . GLN A 1 92 ? -2.750 -11.621 -9.068 1.00 85.69 92 GLN A O 1
ATOM 732 N N . THR A 1 93 ? -0.822 -11.618 -10.185 1.00 90.19 93 THR A N 1
ATOM 733 C CA . THR A 1 93 ? -0.428 -10.268 -9.777 1.00 90.19 93 THR A CA 1
ATOM 734 C C . THR A 1 93 ? -0.232 -9.389 -11.004 1.00 90.19 93 THR A C 1
ATOM 736 O O . THR A 1 93 ? 0.380 -9.821 -11.979 1.00 90.19 93 THR A O 1
ATOM 739 N N . VAL A 1 94 ? -0.703 -8.145 -10.945 1.00 92.69 94 VAL A N 1
ATOM 740 C CA . VAL A 1 94 ? -0.433 -7.117 -11.959 1.00 92.69 94 VAL A CA 1
ATOM 741 C C . VAL A 1 94 ? 0.137 -5.891 -11.263 1.00 92.69 94 VAL A C 1
ATOM 743 O O . VAL A 1 94 ? -0.447 -5.401 -10.304 1.00 92.69 94 VAL A O 1
ATOM 746 N N . LEU A 1 95 ? 1.273 -5.390 -11.745 1.00 96.38 95 LEU A N 1
ATOM 747 C CA . LEU A 1 95 ? 1.859 -4.130 -11.295 1.00 96.38 95 LEU A CA 1
ATOM 748 C C . LEU A 1 95 ? 1.973 -3.196 -12.491 1.00 96.38 95 LEU A C 1
ATOM 750 O O . LEU A 1 95 ? 2.506 -3.595 -13.527 1.00 96.38 95 LEU A O 1
ATOM 754 N N . PHE A 1 96 ? 1.552 -1.949 -12.321 1.00 97.00 96 PHE A N 1
ATOM 755 C CA . PHE A 1 96 ? 1.867 -0.900 -13.276 1.00 97.00 96 PHE A CA 1
ATOM 756 C C . PHE A 1 96 ? 2.205 0.426 -12.601 1.00 97.00 96 PHE A C 1
ATOM 758 O O . PHE A 1 96 ? 1.862 0.683 -11.446 1.00 97.00 96 PHE A O 1
ATOM 765 N N . LYS A 1 97 ? 2.904 1.266 -13.358 1.00 97.75 97 LYS A N 1
ATOM 766 C CA . LYS A 1 97 ? 3.380 2.595 -12.977 1.00 97.75 97 LYS A CA 1
ATOM 767 C C . LYS A 1 97 ? 2.671 3.651 -13.812 1.00 97.75 97 LYS A C 1
ATOM 769 O O . LYS A 1 97 ? 2.258 3.384 -14.949 1.00 97.75 97 LYS A O 1
ATOM 774 N N . GLY A 1 98 ? 2.505 4.838 -13.247 1.00 97.19 98 GLY A N 1
ATOM 775 C CA . GLY A 1 98 ? 1.646 5.837 -13.858 1.00 97.19 98 GLY A CA 1
ATOM 776 C C . GLY A 1 98 ? 1.750 7.230 -13.270 1.00 97.19 98 GLY A C 1
ATOM 777 O O . GLY A 1 98 ? 2.640 7.518 -12.466 1.00 97.19 98 GLY A O 1
ATOM 778 N N . LYS A 1 99 ? 0.791 8.061 -13.684 1.00 97.00 99 LYS A N 1
ATOM 779 C CA . LYS A 1 99 ? 0.537 9.390 -13.125 1.00 97.00 99 LYS A CA 1
ATOM 780 C C . LYS A 1 99 ? -0.717 9.386 -12.264 1.00 97.00 99 LYS A C 1
ATOM 782 O O . LYS A 1 99 ? -1.730 8.797 -12.647 1.00 97.00 99 LYS A O 1
ATOM 787 N N . ALA A 1 100 ? -0.647 10.030 -11.113 1.00 95.69 100 ALA A N 1
ATOM 788 C CA . ALA A 1 100 ? -1.752 10.145 -10.189 1.00 95.69 100 ALA A CA 1
ATOM 789 C C . ALA A 1 100 ? -2.832 11.083 -10.747 1.00 95.69 100 ALA A C 1
ATOM 791 O O . ALA A 1 100 ? -2.548 12.176 -11.232 1.00 95.69 100 ALA A O 1
ATOM 792 N N . ASP A 1 101 ? -4.084 10.645 -10.638 1.00 94.12 101 ASP A N 1
ATOM 793 C CA . ASP A 1 101 ? -5.289 11.432 -10.899 1.00 94.12 101 ASP A CA 1
ATOM 794 C C . ASP A 1 101 ? -6.270 11.193 -9.741 1.00 94.12 101 ASP A C 1
ATOM 796 O O . ASP A 1 101 ? -7.018 10.206 -9.699 1.00 94.12 101 ASP A O 1
ATOM 800 N N . GLY A 1 102 ? -6.172 12.038 -8.712 1.00 89.44 102 GLY A N 1
ATOM 801 C CA . GLY A 1 102 ? -6.871 11.843 -7.442 1.00 89.44 102 GLY A CA 1
ATOM 802 C C . GLY A 1 102 ? -6.490 10.515 -6.775 1.00 89.44 102 GLY A C 1
ATOM 803 O O . GLY A 1 102 ? -5.349 10.320 -6.371 1.00 89.44 102 GLY A O 1
ATOM 804 N N . ASN A 1 103 ? -7.450 9.589 -6.663 1.00 86.31 103 ASN A N 1
ATOM 805 C CA . ASN A 1 103 ? -7.249 8.259 -6.059 1.00 86.31 103 ASN A CA 1
ATOM 806 C C . ASN A 1 103 ? -6.838 7.185 -7.081 1.00 86.31 103 ASN A C 1
ATOM 808 O O . ASN A 1 103 ? -6.693 6.010 -6.734 1.00 86.31 103 ASN A O 1
ATOM 812 N N . LYS A 1 104 ? -6.704 7.557 -8.358 1.00 89.69 104 LYS A N 1
ATOM 813 C CA . LYS A 1 104 ? -6.364 6.638 -9.443 1.00 89.69 104 LYS A CA 1
ATOM 814 C C . LYS A 1 104 ? -4.900 6.790 -9.818 1.00 89.69 104 LYS A C 1
ATOM 816 O O . LYS A 1 104 ? -4.360 7.890 -9.826 1.00 89.69 104 LYS A O 1
ATOM 821 N N . CYS A 1 105 ? -4.291 5.673 -10.195 1.00 95.81 105 CYS A N 1
ATOM 822 C CA . CYS A 1 105 ? -3.032 5.679 -10.919 1.00 95.81 105 CYS A CA 1
ATOM 823 C C . CYS A 1 105 ? -3.340 5.407 -12.387 1.00 95.81 105 CYS A C 1
ATOM 825 O O . CYS A 1 105 ? -3.861 4.343 -12.724 1.00 95.81 105 CYS A O 1
ATOM 827 N N . VAL A 1 106 ? -3.083 6.383 -13.250 1.00 97.00 106 VAL A N 1
ATOM 828 C CA . VAL A 1 106 ? -3.313 6.262 -14.688 1.00 97.00 106 VAL A CA 1
ATOM 829 C C . VAL A 1 106 ? -2.069 5.656 -15.316 1.00 97.00 106 VAL A C 1
ATOM 831 O O . VAL A 1 106 ? -0.990 6.242 -15.246 1.00 97.00 106 VAL A O 1
ATOM 834 N N . LEU A 1 107 ? -2.227 4.473 -15.912 1.00 95.75 107 LEU A N 1
ATOM 835 C CA . LEU A 1 107 ? -1.161 3.724 -16.574 1.00 95.75 107 LEU A CA 1
ATOM 836 C C . LEU A 1 107 ? -0.364 4.614 -17.542 1.00 95.75 107 LEU A C 1
ATOM 838 O O . LEU A 1 107 ? -0.933 5.202 -18.461 1.00 95.75 107 LEU A O 1
ATOM 842 N N . SER A 1 108 ? 0.956 4.670 -17.363 1.00 95.75 108 SER A N 1
ATOM 843 C CA . SER A 1 108 ? 1.853 5.354 -18.298 1.00 95.75 108 SER A CA 1
ATOM 844 C C . SER A 1 108 ? 2.244 4.443 -19.464 1.00 95.75 108 SER A C 1
ATOM 846 O O . SER A 1 108 ? 2.442 3.242 -19.283 1.00 95.75 108 SER A O 1
ATOM 848 N N . GLN A 1 109 ? 2.410 5.005 -20.664 1.00 94.56 109 GLN A N 1
ATOM 849 C CA . GLN A 1 109 ? 2.973 4.261 -21.799 1.00 94.56 109 GLN A CA 1
ATOM 850 C C . GLN A 1 109 ? 4.436 3.878 -21.544 1.00 94.56 109 GLN A C 1
ATOM 852 O O . GLN A 1 109 ? 4.842 2.755 -21.834 1.00 94.56 109 GLN A O 1
ATOM 857 N N . ASP A 1 110 ? 5.205 4.796 -20.953 1.00 95.44 110 ASP A N 1
ATOM 858 C CA . ASP A 1 110 ? 6.559 4.530 -20.483 1.00 95.44 110 ASP A CA 1
ATOM 859 C C . ASP A 1 110 ? 6.531 4.209 -18.985 1.00 95.44 110 ASP A C 1
ATOM 861 O O . ASP A 1 110 ? 6.413 5.080 -18.112 1.00 95.44 110 ASP A O 1
ATOM 865 N N . GLN A 1 111 ? 6.637 2.916 -18.693 1.00 95.75 111 GLN A N 1
ATOM 866 C CA . GLN A 1 111 ? 6.619 2.388 -17.338 1.00 95.75 111 GLN A CA 1
ATOM 867 C C . GLN A 1 111 ? 7.827 2.859 -16.510 1.00 95.75 111 GLN A C 1
ATOM 869 O O . GLN A 1 111 ? 7.712 2.944 -15.291 1.00 95.75 111 GLN A O 1
ATOM 874 N N . GLU A 1 112 ? 8.956 3.230 -17.119 1.00 94.44 112 GLU A N 1
ATOM 875 C CA . GLU A 1 112 ? 10.169 3.681 -16.416 1.00 94.44 112 GLU A CA 1
ATOM 876 C C . GLU A 1 112 ? 10.364 5.213 -16.442 1.00 94.44 112 GLU A C 1
ATOM 878 O O . GLU A 1 112 ? 11.413 5.721 -16.025 1.00 94.44 112 GLU A O 1
ATOM 883 N N . SER A 1 113 ? 9.350 5.964 -16.884 1.00 93.25 113 SER A N 1
ATOM 884 C CA . SER A 1 113 ? 9.404 7.426 -16.991 1.00 93.25 113 SER A CA 1
ATOM 885 C C . SER A 1 113 ? 9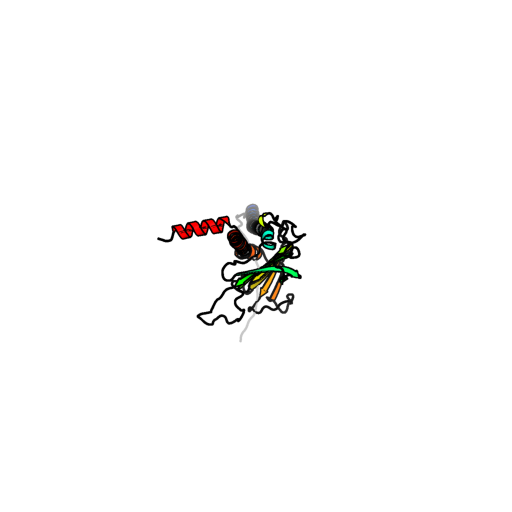.694 8.114 -15.652 1.00 93.25 113 SER A C 1
ATOM 887 O O . SER A 1 113 ? 9.087 7.793 -14.630 1.00 93.25 113 SER A O 1
ATOM 889 N N . ASP A 1 114 ? 10.552 9.142 -15.671 1.00 91.19 114 ASP A N 1
ATOM 890 C CA . ASP A 1 114 ? 10.783 10.058 -14.534 1.00 91.19 114 ASP A CA 1
ATOM 891 C C . ASP A 1 114 ? 9.533 10.832 -14.111 1.00 91.19 114 ASP A C 1
ATOM 893 O O . ASP A 1 114 ? 9.468 11.367 -13.008 1.00 91.19 114 ASP A O 1
ATOM 897 N N . THR A 1 115 ? 8.534 10.902 -14.991 1.00 93.12 115 THR A N 1
ATOM 898 C CA . THR A 1 115 ? 7.290 11.627 -14.723 1.00 93.12 115 THR A CA 1
ATOM 899 C C . THR A 1 115 ? 6.239 10.781 -14.012 1.00 93.12 115 THR A C 1
ATOM 901 O O . THR A 1 115 ? 5.177 11.305 -13.684 1.00 93.12 115 THR A O 1
ATOM 904 N N . ASN A 1 116 ? 6.512 9.494 -13.779 1.00 96.00 116 ASN A N 1
ATOM 905 C CA . ASN A 1 116 ? 5.619 8.630 -13.021 1.00 96.00 116 ASN A CA 1
ATOM 906 C C . ASN A 1 116 ? 5.705 8.976 -11.521 1.00 96.00 116 ASN A C 1
ATOM 908 O O . ASN A 1 116 ? 6.789 9.122 -10.944 1.00 96.00 116 ASN A O 1
ATOM 912 N N . ASP A 1 117 ? 4.558 9.065 -10.862 1.00 97.06 117 ASP A N 1
ATOM 913 C CA . ASP A 1 117 ? 4.431 9.418 -9.443 1.00 97.06 117 ASP A CA 1
ATOM 914 C C . ASP A 1 117 ? 3.540 8.448 -8.656 1.00 97.06 117 ASP A C 1
ATOM 916 O O . ASP A 1 117 ? 3.427 8.574 -7.438 1.00 97.06 117 ASP A O 1
ATOM 920 N N . CYS A 1 118 ? 2.982 7.426 -9.308 1.00 97.75 118 CYS A N 1
ATOM 921 C CA . CYS A 1 118 ? 2.205 6.392 -8.641 1.00 97.75 118 CYS A CA 1
ATOM 922 C C . CYS A 1 118 ? 2.540 4.979 -9.122 1.00 97.75 118 CYS A C 1
ATOM 924 O O . CYS A 1 118 ? 2.975 4.752 -10.257 1.00 97.75 118 CYS A O 1
ATOM 926 N N . MET A 1 119 ? 2.282 4.016 -8.236 1.00 97.88 119 MET A N 1
ATOM 927 C CA . MET A 1 119 ? 2.276 2.587 -8.535 1.00 97.88 119 MET A CA 1
ATOM 928 C C . MET A 1 119 ? 0.945 1.972 -8.147 1.00 97.88 119 MET A C 1
ATOM 930 O O . MET A 1 119 ? 0.388 2.300 -7.101 1.00 97.88 119 MET A O 1
ATOM 934 N N . HIS A 1 120 ? 0.481 1.034 -8.960 1.00 97.31 120 HIS A N 1
ATOM 935 C CA . HIS A 1 120 ? -0.738 0.284 -8.727 1.00 97.31 120 HIS A CA 1
ATOM 936 C C . HIS A 1 120 ? -0.461 -1.211 -8.803 1.00 97.31 120 HIS A C 1
ATOM 938 O O . HIS A 1 120 ? 0.067 -1.696 -9.805 1.00 97.31 120 HIS A O 1
ATOM 944 N N . LEU A 1 121 ? -0.816 -1.926 -7.740 1.00 96.19 121 LEU A N 1
ATOM 945 C CA . LEU A 1 121 ? -0.573 -3.351 -7.577 1.00 96.19 121 LEU A CA 1
ATOM 946 C C . LEU A 1 121 ? -1.892 -4.075 -7.306 1.00 96.19 121 LEU A C 1
ATOM 948 O O . LEU A 1 121 ? -2.519 -3.873 -6.267 1.00 96.19 121 LEU A O 1
ATOM 952 N N . GLU A 1 122 ? -2.286 -4.931 -8.242 1.00 91.69 122 GLU A N 1
ATOM 953 C CA . GLU A 1 122 ? -3.504 -5.736 -8.204 1.00 91.69 122 GLU A CA 1
ATOM 954 C C . GLU A 1 122 ? -3.182 -7.201 -7.913 1.00 91.69 122 GLU A C 1
ATOM 956 O O . GLU A 1 122 ? -2.256 -7.773 -8.495 1.00 91.69 122 GLU A O 1
ATOM 961 N N . LEU A 1 123 ? -4.002 -7.818 -7.065 1.00 87.62 123 LEU A N 1
ATOM 962 C CA . LEU A 1 123 ? -4.094 -9.260 -6.892 1.00 87.62 123 LEU A CA 1
ATOM 963 C C . LEU A 1 123 ? -5.408 -9.766 -7.474 1.00 87.62 123 LEU A C 1
ATOM 965 O O . LEU A 1 123 ? -6.493 -9.238 -7.199 1.00 87.62 123 LEU A O 1
ATOM 969 N N . TYR A 1 124 ? -5.289 -10.840 -8.233 1.00 82.06 124 TYR A N 1
ATOM 970 C CA . TYR A 1 124 ? -6.394 -11.587 -8.787 1.00 82.06 124 TYR A CA 1
ATOM 971 C C . TYR A 1 124 ? -6.616 -12.848 -7.961 1.00 82.06 124 TYR A C 1
ATOM 973 O O . TYR A 1 124 ? -5.669 -13.458 -7.476 1.00 82.06 124 TYR A O 1
ATOM 981 N N . ASP A 1 125 ? -7.872 -13.239 -7.823 1.00 69.38 125 ASP A N 1
ATOM 982 C CA . ASP A 1 125 ? -8.255 -14.550 -7.331 1.00 69.38 125 ASP A CA 1
ATOM 983 C C . ASP A 1 125 ? -9.072 -15.215 -8.436 1.00 69.38 125 ASP A C 1
ATOM 985 O O . ASP A 1 125 ? -10.146 -14.749 -8.822 1.00 69.38 125 ASP A O 1
ATOM 989 N N . PHE A 1 126 ? -8.514 -16.268 -9.024 1.00 53.41 126 PHE A N 1
ATOM 990 C CA . PHE A 1 126 ? -9.215 -17.062 -10.025 1.00 53.41 126 PHE A CA 1
ATOM 991 C C . PHE A 1 126 ? -10.032 -18.128 -9.299 1.00 53.41 126 PHE A C 1
ATOM 993 O O . PHE A 1 126 ? -9.772 -19.321 -9.441 1.00 53.41 126 PHE A O 1
ATOM 1000 N N . VAL A 1 127 ? -11.020 -17.708 -8.506 1.00 51.16 127 VAL A N 1
ATOM 1001 C CA . VAL A 1 127 ? -12.031 -18.640 -8.009 1.00 51.16 127 VAL A CA 1
ATOM 1002 C C . VAL A 1 127 ? -12.931 -18.996 -9.189 1.00 51.16 127 VAL A C 1
ATOM 1004 O O . VAL A 1 127 ? -13.930 -18.333 -9.463 1.00 51.16 127 VAL A O 1
ATOM 1007 N N . GLY A 1 128 ? -12.575 -20.058 -9.911 1.00 41.28 128 GLY A N 1
ATOM 1008 C CA . GLY A 1 128 ? -13.585 -20.862 -10.581 1.00 41.28 128 GLY A CA 1
ATOM 1009 C C . GLY A 1 128 ? -14.432 -21.476 -9.476 1.00 41.28 128 GLY A C 1
ATOM 1010 O O . GLY A 1 128 ? -13.964 -22.365 -8.772 1.00 41.28 128 GLY A O 1
ATOM 1011 N N . SER A 1 129 ? -15.636 -20.959 -9.235 1.00 38.53 129 SER A N 1
ATOM 1012 C CA . SER A 1 129 ? -16.525 -21.584 -8.262 1.00 38.53 129 SER A CA 1
ATOM 1013 C C . SER A 1 129 ? -16.894 -22.974 -8.785 1.00 38.53 129 SER A C 1
ATOM 1015 O O . SER A 1 129 ? -17.745 -23.082 -9.666 1.00 38.53 129 SER A O 1
ATOM 1017 N N . GLU A 1 130 ? -16.306 -24.037 -8.236 1.00 40.09 130 GLU A N 1
ATOM 1018 C CA . GLU A 1 130 ? -16.754 -25.416 -8.501 1.00 40.09 130 GLU A CA 1
ATOM 1019 C C . GLU A 1 130 ? -18.218 -25.639 -8.067 1.00 40.09 130 GLU A C 1
ATOM 1021 O O . GLU A 1 130 ? -18.859 -26.592 -8.493 1.00 40.09 130 GLU A O 1
ATOM 1026 N N . LEU A 1 131 ? -18.781 -24.717 -7.274 1.00 39.88 131 LEU A N 1
ATOM 1027 C CA . LEU A 1 131 ? -20.168 -24.735 -6.802 1.00 39.88 131 LEU A CA 1
ATOM 1028 C C . LEU A 1 131 ? -21.081 -23.670 -7.434 1.00 39.88 131 LEU A C 1
ATOM 1030 O O . LEU A 1 131 ? -22.221 -23.539 -7.007 1.00 39.88 131 LEU A O 1
ATOM 1034 N N . GLY A 1 132 ? -20.623 -22.875 -8.409 1.00 37.44 132 GLY A N 1
ATOM 1035 C CA . GLY A 1 132 ? -21.481 -21.876 -9.078 1.00 37.44 132 GLY A CA 1
ATOM 1036 C C . GLY A 1 132 ? -22.060 -20.766 -8.176 1.00 37.44 132 GLY A C 1
ATOM 1037 O O . GLY A 1 132 ? -22.948 -20.037 -8.604 1.00 37.44 132 GLY A O 1
ATOM 1038 N N . LEU A 1 133 ? -21.586 -20.627 -6.932 1.00 39.31 133 LEU A N 1
ATOM 1039 C CA . LEU A 1 133 ? -22.155 -19.730 -5.915 1.00 39.31 133 LEU A CA 1
ATOM 1040 C C . LEU A 1 133 ? -21.416 -18.388 -5.765 1.00 39.31 133 LEU A C 1
ATOM 1042 O O . LEU A 1 133 ? -21.570 -17.717 -4.747 1.00 39.31 133 LEU A O 1
ATOM 1046 N N . SER A 1 134 ? -20.661 -17.926 -6.767 1.00 42.59 134 SER A N 1
ATOM 1047 C CA . SER A 1 134 ? -20.386 -16.486 -6.861 1.00 42.59 134 SER A CA 1
ATOM 1048 C C . SER A 1 134 ? -21.581 -15.812 -7.539 1.00 42.59 134 SER A C 1
ATOM 1050 O O . SER A 1 134 ? -21.556 -15.457 -8.712 1.00 42.59 134 SER A O 1
ATOM 1052 N N . GLY A 1 135 ? -22.663 -15.590 -6.786 1.00 42.97 135 GLY A N 1
ATOM 1053 C CA . GLY A 1 135 ? -23.850 -14.856 -7.261 1.00 42.97 135 GLY A CA 1
ATOM 1054 C C . GLY A 1 135 ? -23.582 -13.400 -7.690 1.00 42.97 135 GLY A C 1
ATOM 1055 O O . GLY A 1 135 ? -24.517 -12.649 -7.948 1.00 42.97 135 GLY A O 1
ATOM 1056 N N . LYS A 1 136 ? -22.315 -12.972 -7.746 1.00 49.00 136 LYS A N 1
ATOM 1057 C CA . LYS A 1 136 ? -21.861 -11.631 -8.107 1.00 49.00 136 LYS A CA 1
ATOM 1058 C C . LYS A 1 136 ? -20.685 -11.770 -9.076 1.00 49.00 136 LYS A C 1
ATOM 1060 O O . LYS A 1 136 ? -19.577 -12.108 -8.669 1.00 49.00 136 LYS A O 1
ATOM 1065 N N . GLY A 1 137 ? -20.929 -11.523 -10.365 1.00 42.94 137 GLY A N 1
ATOM 1066 C CA . GLY A 1 137 ? -19.925 -11.543 -11.438 1.00 42.94 137 GLY A CA 1
ATOM 1067 C C . GLY A 1 137 ? -18.921 -10.388 -11.343 1.00 42.94 137 GLY A C 1
ATOM 1068 O O . GLY A 1 137 ? -18.873 -9.534 -12.220 1.00 42.94 137 GLY A O 1
ATOM 1069 N N . LEU A 1 138 ? -18.130 -10.344 -10.268 1.00 48.72 138 LEU A N 1
ATOM 1070 C CA . LEU A 1 138 ? -17.168 -9.276 -9.957 1.00 48.72 138 LEU A CA 1
ATOM 1071 C C . LEU A 1 138 ? -15.838 -9.391 -10.736 1.00 48.72 138 LEU A C 1
ATOM 1073 O O . LEU A 1 138 ? -14.945 -8.560 -10.573 1.00 48.72 138 LEU A O 1
ATOM 1077 N N . GLY A 1 139 ? -15.716 -10.381 -11.627 1.00 51.28 139 GLY A N 1
ATOM 1078 C CA . GLY A 1 139 ? -14.464 -10.717 -12.307 1.00 51.28 139 GLY A CA 1
ATOM 1079 C C . GLY A 1 139 ? -13.439 -11.335 -11.349 1.00 51.28 139 GLY A C 1
ATOM 1080 O O . GLY A 1 139 ? -13.734 -11.602 -10.191 1.00 51.28 139 GLY A O 1
ATOM 1081 N N . SER A 1 140 ? -12.217 -11.570 -11.828 1.00 53.91 140 SER A N 1
ATOM 1082 C CA . SER A 1 140 ? -11.146 -12.193 -11.035 1.00 53.91 140 SER A CA 1
ATOM 1083 C C . SER A 1 140 ? -10.372 -11.210 -10.146 1.00 53.91 140 SER A C 1
ATOM 1085 O O . SER A 1 140 ? -9.406 -11.611 -9.506 1.00 53.91 140 SER A O 1
ATOM 1087 N N . LYS A 1 141 ? -10.729 -9.917 -10.101 1.00 59.12 141 LYS A N 1
ATOM 1088 C CA . LYS A 1 141 ? -10.018 -8.924 -9.273 1.00 59.12 141 LYS A CA 1
ATOM 1089 C C . LYS A 1 141 ? -10.401 -9.089 -7.803 1.00 59.12 141 LYS A C 1
ATOM 1091 O O . LYS A 1 141 ? -11.550 -8.862 -7.444 1.00 59.12 141 LYS A O 1
ATOM 1096 N N . SER A 1 142 ? -9.422 -9.414 -6.958 1.00 74.31 142 SER A N 1
ATOM 1097 C CA . SER A 1 142 ? -9.634 -9.648 -5.526 1.00 74.31 142 SER A CA 1
ATOM 1098 C C . SER A 1 142 ? -9.382 -8.385 -4.703 1.00 74.31 142 SER A C 1
ATOM 1100 O O . SER A 1 142 ? -10.272 -7.909 -3.998 1.00 74.31 142 SER A O 1
ATOM 1102 N N . LYS A 1 143 ? -8.178 -7.802 -4.798 1.00 86.19 143 LYS A N 1
ATOM 1103 C CA . LYS A 1 143 ? -7.763 -6.611 -4.029 1.00 86.19 143 LYS A CA 1
ATOM 1104 C C . LYS A 1 143 ? -6.697 -5.826 -4.783 1.00 86.19 143 LYS A C 1
ATOM 1106 O O . LYS A 1 143 ? -5.917 -6.417 -5.525 1.00 86.19 143 LYS A O 1
ATOM 1111 N N . PHE A 1 144 ? -6.597 -4.523 -4.544 1.00 91.94 144 PHE A N 1
ATOM 1112 C CA . PHE A 1 144 ? -5.466 -3.730 -5.023 1.00 91.94 144 PHE A CA 1
ATOM 1113 C C . PHE A 1 144 ? -5.044 -2.646 -4.037 1.00 91.94 144 PHE A C 1
ATOM 1115 O O . PHE A 1 144 ? -5.835 -2.207 -3.197 1.00 91.94 144 PHE A O 1
ATOM 1122 N N . ILE A 1 145 ? -3.806 -2.185 -4.204 1.00 95.38 145 ILE A N 1
ATOM 1123 C CA . ILE A 1 145 ? -3.260 -0.998 -3.548 1.00 95.38 145 ILE A CA 1
ATOM 1124 C C . ILE A 1 145 ? -2.657 -0.055 -4.595 1.00 95.38 145 ILE A C 1
ATOM 1126 O O . ILE A 1 145 ? -1.979 -0.482 -5.530 1.00 95.38 145 ILE A O 1
ATOM 1130 N N . THR A 1 146 ? -2.897 1.236 -4.418 1.00 97.44 146 THR A N 1
ATOM 1131 C CA . THR A 1 146 ? -2.258 2.329 -5.143 1.00 97.44 146 THR A CA 1
ATOM 1132 C C . THR A 1 146 ? -1.422 3.134 -4.157 1.00 97.44 146 THR A C 1
ATOM 1134 O O . THR A 1 146 ? -1.942 3.608 -3.147 1.00 97.44 146 THR A O 1
ATOM 1137 N N . ILE A 1 147 ? -0.144 3.320 -4.472 1.00 97.88 147 ILE A N 1
ATOM 1138 C CA . ILE A 1 147 ? 0.777 4.184 -3.730 1.00 97.88 147 ILE A CA 1
ATOM 1139 C C . ILE A 1 147 ? 1.028 5.418 -4.586 1.00 97.88 147 ILE A C 1
ATOM 1141 O O . ILE A 1 147 ? 1.460 5.288 -5.732 1.00 97.88 147 ILE A O 1
ATOM 1145 N N . ILE A 1 148 ? 0.766 6.600 -4.033 1.00 97.56 148 ILE A N 1
ATOM 1146 C CA . ILE A 1 148 ? 1.037 7.888 -4.674 1.00 97.56 148 ILE A CA 1
ATOM 1147 C C . ILE A 1 148 ? 2.182 8.550 -3.918 1.00 97.56 148 ILE A C 1
ATOM 1149 O O . ILE A 1 148 ? 2.079 8.827 -2.720 1.00 97.56 148 ILE A O 1
ATOM 1153 N N . TYR A 1 149 ? 3.280 8.792 -4.621 1.00 96.88 149 TYR A N 1
ATOM 1154 C CA . TYR A 1 149 ? 4.481 9.390 -4.063 1.00 96.88 149 TYR A CA 1
ATOM 1155 C C . TYR A 1 149 ? 4.430 10.917 -4.136 1.00 96.88 149 TYR A C 1
ATOM 1157 O O . TYR A 1 149 ? 3.991 11.493 -5.129 1.00 96.88 149 TYR A O 1
ATOM 1165 N N . SER A 1 150 ? 4.929 11.579 -3.096 1.00 93.25 150 SER A N 1
ATOM 1166 C CA . SER A 1 150 ? 5.118 13.030 -3.060 1.00 93.25 150 SER A CA 1
ATOM 1167 C C . SER A 1 150 ? 6.547 13.417 -3.471 1.00 93.25 150 SER A C 1
ATOM 1169 O O . SER A 1 150 ? 7.443 12.577 -3.582 1.00 93.25 150 SER A O 1
ATOM 1171 N N . GLY A 1 151 ? 6.771 14.701 -3.766 1.00 88.56 151 GLY A N 1
ATOM 1172 C CA . GLY A 1 151 ? 8.077 15.214 -4.203 1.00 88.56 151 GLY A CA 1
ATOM 1173 C C . GLY A 1 151 ? 8.443 14.835 -5.643 1.00 88.56 151 GLY A C 1
ATOM 1174 O O . GLY A 1 151 ? 7.633 14.261 -6.362 1.00 88.56 151 GLY A O 1
ATOM 1175 N N . ALA A 1 152 ? 9.655 15.173 -6.083 1.00 85.88 152 ALA A N 1
ATOM 1176 C CA . ALA A 1 152 ? 10.146 14.842 -7.423 1.00 85.88 152 ALA A CA 1
ATOM 1177 C C . ALA A 1 152 ? 10.750 13.427 -7.481 1.00 85.88 152 ALA A C 1
ATOM 1179 O O . ALA A 1 152 ? 11.279 12.923 -6.488 1.00 85.88 152 ALA A O 1
ATOM 1180 N N . ALA A 1 153 ? 10.705 12.787 -8.653 1.00 88.31 153 ALA A N 1
ATOM 1181 C CA . ALA A 1 153 ? 11.422 11.537 -8.881 1.00 88.31 153 ALA A CA 1
ATOM 1182 C C . ALA A 1 153 ? 12.947 11.756 -8.849 1.00 88.31 153 ALA A C 1
ATOM 1184 O O . ALA A 1 153 ? 13.459 12.791 -9.289 1.00 88.31 153 ALA A O 1
ATOM 1185 N N . SER A 1 154 ? 13.679 10.763 -8.339 1.00 89.38 154 SER A N 1
ATOM 1186 C CA . SER A 1 154 ? 15.143 10.775 -8.362 1.00 89.38 154 SER A CA 1
ATOM 1187 C C . SER A 1 154 ? 15.660 10.678 -9.798 1.00 89.38 154 SER A C 1
ATOM 1189 O O . SER A 1 154 ? 15.167 9.864 -10.570 1.00 89.38 154 SER A O 1
ATOM 1191 N N . GLN A 1 155 ? 16.694 11.458 -10.120 1.00 89.06 155 GLN A N 1
ATOM 1192 C CA . GLN A 1 155 ? 17.410 11.391 -11.402 1.00 89.06 155 GLN A CA 1
ATOM 1193 C C . GLN A 1 155 ? 18.452 10.253 -11.446 1.00 89.06 155 GLN A C 1
ATOM 1195 O O . GLN A 1 155 ? 19.221 10.139 -12.398 1.00 89.06 155 GLN A O 1
ATOM 1200 N N . GLU A 1 156 ? 18.530 9.423 -10.400 1.00 92.31 156 GLU A N 1
ATOM 1201 C CA . GLU A 1 156 ? 19.449 8.288 -10.339 1.00 92.31 156 GLU A CA 1
ATOM 1202 C C . GLU A 1 156 ? 19.060 7.211 -11.364 1.00 92.31 156 GLU A C 1
ATOM 1204 O O . GLU A 1 156 ? 18.002 6.584 -11.284 1.00 92.31 156 GLU A O 1
ATOM 1209 N N . SER A 1 157 ? 19.963 6.971 -12.316 1.00 86.62 157 SER A N 1
ATOM 1210 C CA . SER A 1 157 ? 19.807 5.965 -13.372 1.00 86.62 157 SER A CA 1
ATOM 1211 C C . SER A 1 157 ? 19.841 4.525 -12.845 1.00 86.62 157 SER A C 1
ATOM 1213 O O . SER A 1 157 ? 19.174 3.638 -13.381 1.00 86.62 157 SER A O 1
ATOM 1215 N N . ASN A 1 158 ? 20.607 4.267 -11.782 1.00 89.38 158 ASN A N 1
ATOM 1216 C CA . ASN A 1 158 ? 20.692 2.956 -11.162 1.00 89.38 158 ASN A CA 1
ATOM 1217 C C . ASN A 1 158 ? 19.573 2.789 -10.132 1.00 89.38 158 ASN A C 1
ATOM 1219 O O . ASN A 1 158 ? 19.701 3.209 -8.980 1.00 89.38 158 ASN A O 1
ATOM 1223 N N . TYR A 1 159 ? 18.517 2.069 -10.514 1.00 90.75 159 TYR A N 1
ATOM 1224 C CA . TYR A 1 159 ? 17.345 1.849 -9.664 1.00 90.75 159 TYR A CA 1
ATOM 1225 C C . TYR A 1 159 ? 17.661 1.305 -8.257 1.00 90.75 159 TYR A C 1
ATOM 1227 O O . TYR A 1 159 ? 16.901 1.540 -7.320 1.00 90.75 159 TYR A O 1
ATOM 1235 N N . ARG A 1 160 ? 18.792 0.609 -8.061 1.00 90.94 160 ARG A N 1
ATOM 1236 C CA . ARG A 1 160 ? 19.202 0.072 -6.748 1.00 90.94 160 ARG A CA 1
ATOM 1237 C C . ARG A 1 160 ? 19.591 1.167 -5.754 1.00 90.94 160 ARG A C 1
ATOM 1239 O O . ARG A 1 160 ? 19.463 0.958 -4.543 1.00 90.94 160 ARG A O 1
ATOM 1246 N N . LYS A 1 161 ? 20.066 2.303 -6.272 1.00 93.00 161 LYS A N 1
ATOM 1247 C CA . LYS A 1 161 ? 20.541 3.474 -5.525 1.00 93.00 161 LYS A CA 1
ATOM 1248 C C . LYS A 1 161 ? 19.477 4.557 -5.350 1.00 93.00 161 LYS A C 1
ATOM 1250 O O . LYS A 1 161 ? 19.733 5.524 -4.642 1.00 93.00 161 LYS A O 1
ATOM 1255 N N . ILE A 1 162 ? 18.295 4.388 -5.948 1.00 93.50 162 ILE A N 1
ATOM 1256 C CA . ILE A 1 162 ? 17.187 5.326 -5.756 1.00 93.50 162 ILE A CA 1
ATOM 1257 C C . ILE A 1 162 ? 16.864 5.413 -4.255 1.00 93.50 162 ILE A C 1
ATOM 1259 O O . ILE A 1 162 ? 16.644 4.371 -3.621 1.00 93.50 162 ILE A O 1
ATOM 1263 N N . PRO A 1 163 ? 16.869 6.624 -3.668 1.00 94.44 163 PRO A N 1
ATOM 1264 C CA . PRO A 1 163 ? 16.522 6.809 -2.269 1.00 94.44 163 PRO A CA 1
ATOM 1265 C C . PRO A 1 163 ? 15.025 6.547 -2.044 1.00 94.44 163 PRO A C 1
ATOM 1267 O O . PRO A 1 163 ? 14.236 6.614 -2.991 1.00 94.44 163 PRO A O 1
ATOM 1270 N N . PRO A 1 164 ? 14.607 6.267 -0.799 1.00 95.75 164 PRO A N 1
ATOM 1271 C CA . PRO A 1 164 ? 13.192 6.252 -0.458 1.00 95.75 164 PRO A CA 1
ATOM 1272 C C . PRO A 1 164 ? 12.522 7.582 -0.830 1.00 95.75 164 PRO A C 1
ATOM 1274 O O . PRO A 1 164 ? 13.134 8.643 -0.700 1.00 95.75 164 PRO A O 1
ATOM 1277 N N . ARG A 1 165 ? 11.272 7.521 -1.291 1.00 95.19 165 ARG A N 1
ATOM 1278 C CA . ARG A 1 165 ? 10.457 8.697 -1.628 1.00 95.19 165 ARG A CA 1
ATOM 1279 C C . ARG A 1 165 ? 9.226 8.717 -0.740 1.00 95.19 165 ARG A C 1
ATOM 1281 O O . ARG A 1 165 ? 8.600 7.675 -0.548 1.00 95.19 165 ARG A O 1
ATOM 1288 N N . ASP A 1 166 ? 8.883 9.888 -0.222 1.00 94.94 166 ASP A N 1
ATOM 1289 C CA . ASP A 1 166 ? 7.724 10.041 0.649 1.00 94.94 166 ASP A CA 1
ATOM 1290 C C . ASP A 1 166 ? 6.433 9.621 -0.060 1.00 94.94 166 ASP A C 1
ATOM 1292 O O . ASP A 1 166 ? 6.254 9.808 -1.267 1.00 94.94 166 ASP A O 1
ATOM 1296 N N . VAL A 1 167 ? 5.532 9.015 0.709 1.00 95.62 167 VAL A N 1
ATOM 1297 C CA . VAL A 1 167 ? 4.222 8.577 0.234 1.00 95.62 167 VAL A CA 1
ATOM 1298 C C . VAL A 1 167 ? 3.212 9.643 0.623 1.00 95.62 167 VAL A C 1
ATOM 1300 O O . VAL A 1 167 ? 2.955 9.860 1.806 1.00 95.62 167 VAL A O 1
ATOM 1303 N N . GLY A 1 168 ? 2.647 10.317 -0.376 1.00 94.19 168 GLY A N 1
ATOM 1304 C CA . GLY A 1 168 ? 1.615 11.325 -0.164 1.00 94.19 168 GLY A CA 1
ATOM 1305 C C . GLY A 1 168 ? 0.262 10.699 0.156 1.00 94.19 168 GLY A C 1
ATOM 1306 O O . GLY A 1 168 ? -0.493 11.251 0.949 1.00 94.19 168 GLY A O 1
ATOM 1307 N N . LYS A 1 169 ? -0.045 9.543 -0.446 1.00 95.62 169 LYS A N 1
ATOM 1308 C CA . LYS A 1 169 ? -1.343 8.883 -0.289 1.00 95.62 169 LYS A CA 1
ATOM 1309 C C . LYS A 1 169 ? -1.271 7.384 -0.566 1.00 95.62 169 LYS A C 1
ATOM 1311 O O . LYS A 1 169 ? -0.571 6.951 -1.484 1.00 95.62 169 LYS A O 1
ATOM 1316 N N . ILE A 1 170 ? -2.041 6.608 0.193 1.00 96.19 170 ILE A N 1
ATOM 1317 C CA . ILE A 1 170 ? -2.289 5.187 -0.058 1.00 96.19 170 ILE A CA 1
ATOM 1318 C C . ILE A 1 170 ? -3.788 4.994 -0.271 1.00 96.19 170 ILE A C 1
ATOM 1320 O O . ILE A 1 170 ? -4.609 5.398 0.547 1.00 96.19 170 ILE A O 1
ATOM 1324 N N . PHE A 1 171 ? -4.151 4.357 -1.378 1.00 94.44 171 PHE A N 1
ATOM 1325 C CA . PHE A 1 171 ? -5.531 3.984 -1.664 1.00 94.44 171 PHE A CA 1
ATOM 1326 C C . PHE A 1 171 ? -5.621 2.477 -1.862 1.00 94.44 171 PHE A C 1
ATOM 1328 O O . PHE A 1 171 ? -4.843 1.905 -2.618 1.00 94.44 171 PHE A O 1
ATOM 1335 N N . SER A 1 172 ? -6.566 1.821 -1.201 1.00 91.94 172 SER A N 1
ATOM 1336 C CA . SER A 1 172 ? -6.809 0.389 -1.364 1.00 91.94 172 SER A CA 1
ATOM 1337 C C . SER A 1 172 ? -8.258 0.124 -1.721 1.00 91.94 172 SER A C 1
ATOM 1339 O O . SER A 1 172 ? -9.162 0.783 -1.211 1.00 91.94 172 SER A O 1
ATOM 1341 N N . ARG A 1 173 ? -8.482 -0.899 -2.543 1.00 86.44 173 ARG A N 1
ATOM 1342 C CA . ARG A 1 173 ? -9.812 -1.457 -2.783 1.00 86.44 173 ARG A CA 1
ATOM 1343 C C . ARG A 1 173 ? -9.793 -2.956 -2.569 1.00 86.44 173 ARG A C 1
ATOM 1345 O O . ARG A 1 173 ? -8.841 -3.645 -2.935 1.00 86.44 173 ARG A O 1
ATOM 1352 N N . ILE A 1 174 ? -10.869 -3.435 -1.979 1.00 80.69 174 ILE A N 1
ATOM 1353 C CA . ILE A 1 174 ? -11.058 -4.791 -1.511 1.00 80.69 174 ILE A CA 1
ATOM 1354 C C . ILE A 1 174 ? -12.399 -5.229 -2.104 1.00 80.69 174 ILE A C 1
ATOM 1356 O O . ILE A 1 174 ? -13.407 -4.542 -1.941 1.00 80.69 174 ILE A O 1
ATOM 1360 N N . ALA A 1 175 ? -12.367 -6.266 -2.937 1.00 66.06 175 ALA A N 1
ATOM 1361 C CA . ALA A 1 175 ? -13.551 -6.797 -3.609 1.00 66.06 175 ALA A CA 1
ATOM 1362 C C . ALA A 1 175 ? -13.953 -8.186 -3.082 1.00 66.06 175 ALA A C 1
ATOM 1364 O O . ALA A 1 175 ? -15.067 -8.633 -3.337 1.00 66.06 175 ALA A O 1
ATOM 1365 N N . MET A 1 176 ? -13.046 -8.878 -2.382 1.00 60.38 176 MET A N 1
ATOM 1366 C CA . MET A 1 176 ? -13.258 -10.184 -1.749 1.00 60.38 176 MET A CA 1
ATOM 1367 C C . MET A 1 176 ? -12.483 -10.256 -0.428 1.00 60.38 176 MET A C 1
ATOM 1369 O O . MET A 1 176 ? -11.413 -9.665 -0.318 1.00 60.38 176 MET A O 1
ATOM 1373 N N . ASN A 1 177 ? -12.931 -11.061 0.545 1.00 56.38 177 ASN A N 1
ATOM 1374 C CA . ASN A 1 177 ? -12.290 -11.200 1.870 1.00 56.38 177 ASN A CA 1
ATOM 1375 C C . ASN A 1 177 ? -12.177 -9.863 2.623 1.00 56.38 177 ASN A C 1
ATOM 1377 O O . ASN A 1 177 ? -11.095 -9.483 3.094 1.00 56.38 177 ASN A O 1
ATOM 1381 N N . ASP A 1 178 ? -13.281 -9.134 2.657 1.00 64.69 178 ASP A N 1
ATOM 1382 C CA . ASP A 1 178 ? -13.386 -7.803 3.235 1.00 64.69 178 ASP A CA 1
ATOM 1383 C C . ASP A 1 178 ? -13.391 -7.840 4.772 1.00 64.69 178 ASP A C 1
ATOM 1385 O O . ASP A 1 178 ? -13.684 -8.864 5.395 1.00 64.69 178 ASP A O 1
ATOM 1389 N N . PHE A 1 179 ? -13.054 -6.714 5.403 1.00 70.00 179 PHE A N 1
ATOM 1390 C CA . PHE A 1 179 ? -13.284 -6.552 6.836 1.00 70.00 179 PHE A CA 1
ATOM 1391 C C . PHE A 1 179 ? -14.781 -6.353 7.079 1.00 70.00 179 PHE A C 1
ATOM 1393 O O . PHE A 1 179 ? -15.374 -5.417 6.544 1.00 70.00 179 PHE A O 1
ATOM 1400 N N . VAL A 1 180 ? -15.375 -7.239 7.877 1.00 70.12 180 VAL A N 1
ATOM 1401 C CA . VAL A 1 180 ? -16.796 -7.203 8.228 1.00 70.12 180 VAL A CA 1
ATOM 1402 C C . VAL A 1 180 ? -16.944 -6.652 9.641 1.00 70.12 180 VAL A C 1
ATOM 1404 O O . VAL A 1 180 ? -16.336 -7.171 10.579 1.00 70.12 180 VAL A O 1
ATOM 1407 N N . ASN A 1 181 ? -17.758 -5.611 9.784 1.00 65.88 181 ASN A N 1
ATOM 1408 C CA . ASN A 1 181 ? -18.139 -5.019 11.057 1.00 65.88 181 ASN A CA 1
ATOM 1409 C C . ASN A 1 181 ? -19.669 -4.998 11.165 1.00 65.88 181 ASN A C 1
ATOM 1411 O O . ASN A 1 181 ? -20.330 -4.152 10.561 1.00 65.88 181 ASN A O 1
ATOM 1415 N N . GLY A 1 182 ? -20.234 -5.959 11.897 1.00 69.62 182 GLY A N 1
ATOM 1416 C CA . GLY A 1 182 ? -21.678 -6.196 11.894 1.00 69.62 182 GLY A CA 1
ATOM 1417 C C . GLY A 1 182 ? -22.170 -6.564 10.491 1.00 69.62 182 GLY A C 1
ATOM 1418 O O . GLY A 1 182 ? -21.654 -7.496 9.880 1.00 69.62 182 GLY A O 1
ATOM 1419 N N . GLU A 1 183 ? -23.138 -5.811 9.972 1.00 63.12 183 GLU A N 1
ATOM 1420 C CA . GLU A 1 183 ? -23.688 -5.979 8.614 1.00 63.12 183 GLU A CA 1
ATOM 1421 C C . GLU A 1 183 ? -22.897 -5.207 7.540 1.00 63.12 183 GLU A C 1
ATOM 1423 O O . GLU A 1 183 ? -23.173 -5.326 6.348 1.00 63.12 183 GLU A O 1
ATOM 1428 N N . SER A 1 184 ? -21.911 -4.402 7.950 1.00 64.50 184 SER A N 1
ATOM 1429 C CA . SER A 1 184 ? -21.154 -3.517 7.065 1.00 64.50 184 SER A CA 1
ATOM 1430 C C . SER A 1 184 ? -19.825 -4.127 6.633 1.00 64.50 184 SER A C 1
ATOM 1432 O O . SER A 1 184 ? -19.081 -4.689 7.438 1.00 64.50 184 SER A O 1
ATOM 1434 N N . VAL A 1 185 ? -19.489 -3.951 5.357 1.00 71.00 185 VAL A N 1
ATOM 1435 C CA . VAL A 1 185 ? -18.293 -4.534 4.741 1.00 71.00 185 VAL A CA 1
ATOM 1436 C C . VAL A 1 185 ? -17.365 -3.445 4.195 1.00 71.00 185 VAL A C 1
ATOM 1438 O O . VAL A 1 185 ? -17.783 -2.648 3.357 1.00 71.00 185 VAL A O 1
ATOM 1441 N N . THR A 1 186 ? -16.113 -3.375 4.663 1.00 72.31 186 THR A N 1
ATOM 1442 C CA . THR A 1 186 ? -15.129 -2.386 4.181 1.00 72.31 186 THR A CA 1
ATOM 1443 C C . THR A 1 186 ? -14.611 -2.759 2.797 1.00 72.31 186 THR A C 1
ATOM 1445 O O . THR A 1 186 ? -13.915 -3.759 2.640 1.00 72.31 186 THR A O 1
ATOM 1448 N N . SER A 1 187 ? -14.877 -1.897 1.818 1.00 76.12 187 SER A N 1
ATOM 1449 C CA . SER A 1 187 ? -14.552 -2.132 0.405 1.00 76.12 187 SER A CA 1
ATOM 1450 C C . SER A 1 187 ? -13.474 -1.205 -0.160 1.00 76.12 187 SER A C 1
ATOM 1452 O O . SER A 1 187 ? -12.741 -1.587 -1.070 1.00 76.12 187 SER A O 1
ATOM 1454 N N . GLU A 1 188 ? -13.332 0.012 0.363 1.00 85.69 188 GLU A N 1
ATOM 1455 C CA . GLU A 1 188 ? -12.292 0.959 -0.054 1.00 85.69 188 GLU A CA 1
ATOM 1456 C C . GLU A 1 188 ? -11.682 1.635 1.182 1.00 85.69 188 GLU A C 1
ATOM 1458 O O . GLU A 1 188 ? -12.372 1.871 2.179 1.00 85.69 188 GLU A O 1
ATOM 1463 N N . ILE A 1 189 ? -10.379 1.913 1.109 1.00 89.38 189 ILE A N 1
ATOM 1464 C CA . ILE A 1 189 ? -9.592 2.579 2.149 1.00 89.38 189 ILE A CA 1
ATOM 1465 C C . ILE A 1 189 ? -8.809 3.711 1.495 1.00 89.38 189 ILE A C 1
ATOM 1467 O O . ILE A 1 189 ? -8.038 3.478 0.564 1.00 89.38 189 ILE A O 1
ATOM 1471 N N . ASP A 1 190 ? -9.000 4.924 1.992 1.00 91.25 190 ASP A N 1
ATOM 1472 C CA . ASP A 1 190 ? -8.287 6.125 1.563 1.00 91.25 190 ASP A CA 1
ATOM 1473 C C . ASP A 1 190 ? -7.495 6.681 2.752 1.00 91.25 190 ASP A C 1
ATOM 1475 O O . ASP A 1 190 ? -8.091 7.214 3.684 1.00 91.25 190 ASP A O 1
ATOM 1479 N N . ASP A 1 191 ? -6.172 6.510 2.723 1.00 92.12 191 ASP A N 1
ATOM 1480 C CA . ASP A 1 191 ? -5.221 7.071 3.684 1.00 92.12 191 ASP A CA 1
ATOM 1481 C C . ASP A 1 191 ? -4.487 8.239 3.012 1.00 92.12 191 ASP A C 1
ATOM 1483 O O . ASP A 1 191 ? -3.521 8.058 2.258 1.00 92.12 191 ASP A O 1
ATOM 1487 N N . SER A 1 192 ? -4.993 9.453 3.233 1.00 90.94 192 SER A N 1
ATOM 1488 C CA . SER A 1 192 ? -4.507 10.659 2.559 1.00 90.94 192 SER A CA 1
ATOM 1489 C C . SER A 1 192 ? -3.282 11.290 3.220 1.00 90.94 192 SER A C 1
ATOM 1491 O O . SER A 1 192 ? -2.833 12.343 2.769 1.00 90.94 192 SER A O 1
ATOM 1493 N N . SER A 1 193 ? -2.761 10.719 4.311 1.00 90.69 193 SER A N 1
ATOM 1494 C CA . SER A 1 193 ? -1.585 11.239 5.024 1.00 90.69 193 SER A CA 1
ATOM 1495 C C . SER A 1 193 ? -0.839 10.131 5.791 1.00 90.69 193 SER A C 1
ATOM 1497 O O . SER A 1 193 ? -0.655 10.233 7.011 1.00 90.69 193 SER A O 1
ATOM 1499 N N . PRO A 1 194 ? -0.344 9.098 5.082 1.00 91.62 194 PRO A N 1
ATOM 1500 C CA . PRO A 1 194 ? 0.084 7.825 5.673 1.00 91.62 194 PRO A CA 1
ATOM 1501 C C . PRO A 1 194 ? 1.330 7.918 6.567 1.00 91.62 194 PRO A C 1
ATOM 1503 O O . PRO A 1 194 ? 1.623 6.989 7.319 1.00 91.62 194 PRO A O 1
ATOM 1506 N N . LEU A 1 195 ? 2.088 9.016 6.483 1.00 91.31 195 LEU A N 1
ATOM 1507 C CA . LEU A 1 195 ? 3.339 9.224 7.224 1.00 91.31 195 LEU A CA 1
ATOM 1508 C C . LEU A 1 195 ? 3.216 10.247 8.368 1.00 91.31 195 LEU A C 1
ATOM 1510 O O . LEU A 1 195 ? 4.213 10.540 9.028 1.00 91.31 195 LEU A O 1
ATOM 1514 N N . THR A 1 196 ? 2.021 10.799 8.608 1.00 87.12 196 THR A N 1
ATOM 1515 C CA . THR A 1 196 ? 1.793 11.737 9.720 1.00 87.12 196 THR A CA 1
ATOM 1516 C C . THR A 1 196 ? 1.866 11.028 11.073 1.00 87.12 196 THR A C 1
ATOM 1518 O O . THR A 1 196 ? 1.423 9.891 11.213 1.00 87.12 196 THR A O 1
ATOM 1521 N N . SER A 1 197 ? 2.457 11.696 12.070 1.00 80.25 197 SER A N 1
ATOM 1522 C CA . SER A 1 197 ? 2.591 11.189 13.440 1.00 80.25 197 SER A CA 1
ATOM 1523 C C . SER A 1 197 ? 2.110 12.254 14.439 1.00 80.25 197 SER A C 1
ATOM 1525 O O . SER A 1 197 ? 2.703 13.336 14.464 1.00 80.25 197 SER A O 1
ATOM 1527 N N . PRO A 1 198 ? 1.088 11.979 15.276 1.00 79.31 198 PRO A N 1
ATOM 1528 C CA . PRO A 1 198 ? 0.301 10.742 15.308 1.00 79.31 198 PRO A CA 1
ATOM 1529 C C . PRO A 1 198 ? -0.500 10.541 14.013 1.00 79.31 198 PRO A C 1
ATOM 1531 O O . PRO A 1 198 ? -0.745 11.503 13.280 1.00 79.31 198 PRO A O 1
ATOM 1534 N N . LEU A 1 199 ? -0.895 9.294 13.740 1.00 81.19 199 LEU A N 1
ATOM 1535 C CA . LEU A 1 199 ? -1.725 8.982 12.580 1.00 81.19 199 LEU A CA 1
ATOM 1536 C C . LEU A 1 199 ? -3.035 9.769 12.691 1.00 81.19 199 LEU A C 1
ATOM 1538 O O . LEU A 1 199 ? -3.763 9.669 13.679 1.00 81.19 199 LEU A O 1
ATOM 1542 N N . GLN A 1 200 ? -3.333 10.582 11.683 1.00 81.12 200 GLN A N 1
ATOM 1543 C CA . GLN A 1 200 ? -4.539 11.398 11.692 1.00 81.12 200 GLN A CA 1
ATOM 1544 C C . GLN A 1 200 ? -5.724 10.566 11.199 1.00 81.12 200 GLN A C 1
ATOM 1546 O O . GLN A 1 200 ? -5.972 10.487 9.999 1.00 81.12 200 GLN A O 1
ATOM 1551 N N . ASN A 1 201 ? -6.487 9.975 12.126 1.00 80.44 201 ASN A N 1
ATOM 1552 C CA . ASN A 1 201 ? -7.702 9.206 11.813 1.00 80.44 201 ASN A CA 1
ATOM 1553 C C . ASN A 1 201 ? -8.699 9.985 10.918 1.00 80.44 201 ASN A C 1
ATOM 1555 O O . ASN A 1 201 ? -9.446 9.372 10.159 1.00 80.44 201 ASN A O 1
ATOM 1559 N N . GLY A 1 202 ? -8.696 11.325 10.971 1.00 69.50 202 GLY A N 1
ATOM 1560 C CA . GLY A 1 202 ? -9.513 12.197 10.115 1.00 69.50 202 GLY A CA 1
ATOM 1561 C C . GLY A 1 202 ? -9.166 12.145 8.618 1.00 69.50 202 GLY A C 1
ATOM 1562 O O . GLY A 1 202 ? -10.008 12.465 7.783 1.00 69.50 202 GLY A O 1
ATOM 1563 N N . ASN A 1 203 ? -7.959 11.685 8.279 1.00 78.94 203 ASN A N 1
ATOM 1564 C CA . ASN A 1 203 ? -7.454 11.506 6.912 1.00 78.94 203 ASN A CA 1
ATOM 1565 C C . ASN A 1 203 ? -7.617 10.068 6.405 1.00 78.94 203 ASN A C 1
ATOM 1567 O O . ASN A 1 203 ? -7.103 9.715 5.343 1.00 78.94 203 ASN A O 1
ATOM 1571 N N . PHE A 1 204 ? -8.311 9.239 7.183 1.00 77.19 204 PHE A N 1
ATOM 1572 C CA . PHE A 1 204 ? -8.483 7.825 6.934 1.00 77.19 204 PHE A CA 1
ATOM 1573 C C . PHE A 1 204 ? -9.959 7.541 6.673 1.00 77.19 204 PHE A C 1
ATOM 1575 O O . PHE A 1 204 ? -10.784 7.628 7.581 1.00 77.19 204 PHE A O 1
ATOM 1582 N N . PHE A 1 205 ? -10.316 7.219 5.432 1.00 80.25 205 PHE A N 1
ATOM 1583 C CA . PHE A 1 205 ? -11.708 7.001 5.053 1.00 80.25 205 PHE A CA 1
ATOM 1584 C C . PHE A 1 205 ? -11.964 5.549 4.685 1.00 80.25 205 PHE A C 1
ATOM 1586 O O . PHE A 1 205 ? -11.269 4.979 3.845 1.00 80.25 205 PHE A O 1
ATOM 1593 N N . LEU A 1 206 ? -13.000 4.983 5.294 1.00 78.69 206 LEU A N 1
ATOM 1594 C CA . LEU A 1 206 ? -13.503 3.644 5.028 1.00 78.69 206 LEU A CA 1
ATOM 1595 C C . LEU A 1 206 ? -14.827 3.730 4.283 1.00 78.69 206 LEU A C 1
ATOM 1597 O O . LEU A 1 206 ? -15.716 4.486 4.672 1.00 78.69 206 LEU A O 1
ATOM 1601 N N . PHE A 1 207 ? -14.969 2.935 3.230 1.00 72.25 207 PHE A N 1
ATOM 1602 C CA . PHE A 1 207 ? -16.224 2.823 2.497 1.00 72.25 207 PHE A CA 1
ATOM 1603 C C . PHE A 1 207 ? -16.906 1.505 2.834 1.00 72.25 207 PHE A C 1
ATOM 1605 O O . PHE A 1 207 ? -16.402 0.437 2.463 1.00 72.25 207 PHE A O 1
ATOM 1612 N N . TYR A 1 208 ? -18.045 1.589 3.522 1.00 69.44 208 TYR A N 1
ATOM 1613 C CA . TYR A 1 208 ? -18.856 0.423 3.859 1.00 69.44 208 TYR A CA 1
ATOM 1614 C C . TYR A 1 208 ? -19.917 0.140 2.799 1.00 69.44 208 TYR A C 1
ATOM 1616 O O . TYR A 1 208 ? -20.460 1.056 2.176 1.00 69.44 208 TYR A O 1
ATOM 1624 N N . GLN A 1 209 ? -20.200 -1.146 2.621 1.00 64.38 209 GLN A N 1
ATOM 1625 C CA . GLN A 1 209 ? -21.321 -1.652 1.842 1.00 64.38 209 GLN A CA 1
ATOM 1626 C C . GLN A 1 209 ? -22.230 -2.486 2.746 1.00 64.38 209 GLN A C 1
ATOM 1628 O O . GLN A 1 209 ? -21.738 -3.347 3.477 1.00 64.38 209 GLN A O 1
ATOM 1633 N N . VAL A 1 210 ? -23.538 -2.266 2.630 1.00 58.25 210 VAL A N 1
ATOM 1634 C CA . VAL A 1 210 ? -24.602 -3.168 3.089 1.00 58.25 210 VAL A CA 1
ATOM 1635 C C . VAL A 1 210 ? -25.220 -3.815 1.839 1.00 58.25 210 VAL A C 1
ATOM 1637 O O . VAL A 1 210 ? -25.305 -3.182 0.786 1.00 58.25 210 VAL A O 1
ATOM 1640 N N . ASP A 1 211 ? -25.514 -5.117 1.895 1.00 55.19 211 ASP A N 1
ATOM 1641 C CA . ASP A 1 211 ? -26.032 -5.957 0.790 1.00 55.19 211 ASP A CA 1
ATOM 1642 C C . ASP A 1 211 ? -25.110 -6.138 -0.443 1.00 55.19 211 ASP A C 1
ATOM 1644 O O . ASP A 1 211 ? -25.428 -6.830 -1.419 1.00 55.19 211 ASP A O 1
ATOM 1648 N N . GLY A 1 212 ? -23.888 -5.603 -0.377 1.00 50.06 212 GLY A N 1
ATOM 1649 C CA . GLY A 1 212 ? -22.801 -5.824 -1.333 1.00 50.06 212 GLY A CA 1
ATOM 1650 C C . GLY A 1 212 ? -23.088 -5.337 -2.755 1.00 50.06 212 GLY A C 1
ATOM 1651 O O . GLY A 1 212 ? -22.688 -6.007 -3.713 1.00 50.06 212 GLY A O 1
ATOM 1652 N N . PHE A 1 213 ? -23.787 -4.207 -2.885 1.00 43.81 213 PHE A N 1
ATOM 1653 C CA . PHE A 1 213 ? -23.774 -3.378 -4.090 1.00 43.81 213 PHE A CA 1
ATOM 1654 C C . PHE A 1 213 ? -22.899 -2.134 -3.844 1.00 43.81 213 PHE A C 1
ATOM 1656 O O . PHE A 1 213 ? -23.157 -1.383 -2.903 1.00 43.81 213 PHE A O 1
ATOM 1663 N N . PRO A 1 214 ? -21.870 -1.871 -4.673 1.00 46.28 214 PRO A N 1
ATOM 1664 C CA . PRO A 1 214 ? -21.022 -0.693 -4.534 1.00 46.28 214 PRO A CA 1
ATOM 1665 C C . PRO A 1 214 ? -21.747 0.551 -5.065 1.00 46.28 214 PRO A C 1
ATOM 1667 O O . PRO A 1 214 ? -21.538 0.958 -6.208 1.00 46.28 214 PRO A O 1
ATOM 1670 N N . PHE A 1 215 ? -22.591 1.186 -4.254 1.00 45.66 215 PHE A N 1
ATOM 1671 C CA . PHE A 1 215 ? -23.087 2.522 -4.586 1.00 45.66 215 PHE A CA 1
ATOM 1672 C C . PHE A 1 215 ? -22.001 3.554 -4.258 1.00 45.66 215 PHE A C 1
ATOM 1674 O O . PHE A 1 215 ? -21.781 3.940 -3.113 1.00 45.66 215 PHE A O 1
ATOM 1681 N N . ARG A 1 216 ? -21.253 3.959 -5.292 1.00 45.31 216 ARG A N 1
ATOM 1682 C CA . ARG A 1 216 ? -20.260 5.037 -5.207 1.00 45.31 216 ARG A CA 1
ATOM 1683 C C . ARG A 1 216 ? -20.948 6.390 -5.040 1.00 45.31 216 ARG A C 1
ATOM 1685 O O . ARG A 1 216 ? -21.846 6.713 -5.808 1.00 45.31 216 ARG A O 1
ATOM 1692 N N . GLY A 1 217 ? -20.408 7.225 -4.154 1.00 42.75 217 GLY A N 1
ATOM 1693 C CA . GLY A 1 217 ? -20.578 8.680 -4.234 1.00 42.75 217 GLY A CA 1
ATOM 1694 C C . GLY A 1 217 ? -21.772 9.285 -3.499 1.00 42.75 217 GLY A C 1
ATOM 1695 O O . GLY A 1 217 ? -21.982 10.486 -3.626 1.00 42.75 217 GLY A O 1
ATOM 1696 N N . THR A 1 218 ? -22.522 8.517 -2.713 1.00 46.09 218 THR A N 1
ATOM 1697 C CA . THR A 1 218 ? -23.510 9.079 -1.784 1.00 46.09 218 THR A CA 1
ATOM 1698 C C . THR A 1 218 ? -22.889 9.225 -0.400 1.00 46.09 218 THR A C 1
ATOM 1700 O O . THR A 1 218 ? -22.443 8.244 0.195 1.00 46.09 218 THR A O 1
ATOM 1703 N N . GLU A 1 219 ? -22.832 10.459 0.104 1.00 50.00 219 GLU A N 1
ATOM 1704 C CA . GLU A 1 219 ? -22.694 10.679 1.544 1.00 50.00 219 GLU A CA 1
ATOM 1705 C C . GLU A 1 219 ? -23.887 10.029 2.252 1.00 50.00 219 GLU A C 1
ATOM 1707 O O . GLU A 1 219 ? -24.985 9.949 1.690 1.00 50.00 219 GLU A O 1
ATOM 1712 N N . GLU A 1 220 ? -23.665 9.526 3.465 1.00 48.53 220 GLU A N 1
ATOM 1713 C CA . GLU A 1 220 ? -24.740 8.929 4.249 1.00 48.53 220 GLU A CA 1
ATOM 1714 C C . GLU A 1 220 ? -25.838 9.981 4.459 1.00 48.53 220 GLU A C 1
ATOM 1716 O O . GLU A 1 220 ? -25.616 11.035 5.056 1.00 48.53 220 GLU A O 1
ATOM 1721 N N . SER A 1 221 ? -27.033 9.701 3.940 1.00 52.34 221 SER A N 1
ATOM 1722 C CA . SER A 1 221 ? -28.233 10.454 4.292 1.00 52.34 221 SER A CA 1
ATOM 1723 C C . SER A 1 221 ? -28.946 9.722 5.431 1.00 52.34 221 SER A C 1
ATOM 1725 O O . SER A 1 221 ? -28.842 8.495 5.517 1.00 52.34 221 SER A O 1
ATOM 1727 N N . PRO A 1 222 ? -29.749 10.408 6.265 1.00 50.59 222 PRO A N 1
ATOM 1728 C CA . PRO A 1 222 ? -30.576 9.743 7.276 1.00 50.59 222 PRO A CA 1
ATOM 1729 C C . PRO A 1 222 ? -31.460 8.610 6.717 1.00 50.59 222 PRO A C 1
ATOM 1731 O O . PRO A 1 222 ? -31.880 7.737 7.473 1.00 50.59 222 PRO A O 1
ATOM 1734 N N . ALA A 1 223 ? -31.727 8.621 5.403 1.00 48.72 223 ALA A N 1
ATOM 1735 C CA . ALA A 1 223 ? -32.534 7.641 4.683 1.00 48.72 223 ALA A CA 1
ATOM 1736 C C . ALA A 1 223 ? -31.749 6.424 4.140 1.00 48.72 223 ALA A C 1
ATOM 1738 O O . ALA A 1 223 ? -32.381 5.470 3.696 1.00 48.72 223 ALA A O 1
ATOM 1739 N N . ALA A 1 224 ? -30.409 6.429 4.162 1.00 52.22 224 ALA A N 1
ATOM 1740 C CA . ALA A 1 224 ? -29.564 5.374 3.584 1.00 52.22 224 ALA A CA 1
ATOM 1741 C C . ALA A 1 224 ? -28.406 4.988 4.524 1.00 52.22 224 ALA A C 1
ATOM 1743 O O . ALA A 1 224 ? -27.234 5.185 4.206 1.00 52.22 224 ALA A O 1
ATOM 1744 N N . LYS A 1 225 ? -28.742 4.449 5.702 1.00 48.09 225 LYS A N 1
ATOM 1745 C CA . LYS A 1 225 ? -27.757 3.906 6.650 1.00 48.09 225 LYS A CA 1
ATOM 1746 C C . LYS A 1 225 ? -27.062 2.677 6.049 1.00 48.09 225 LYS A C 1
ATOM 1748 O O . LYS A 1 225 ? -27.744 1.783 5.557 1.00 48.09 225 LYS A O 1
ATOM 1753 N N . GLY A 1 226 ? -25.729 2.620 6.111 1.00 48.19 226 GLY A N 1
ATOM 1754 C CA . GLY A 1 226 ? -24.946 1.435 5.713 1.00 48.19 226 GLY A CA 1
ATOM 1755 C C . GLY A 1 226 ? -24.254 1.496 4.344 1.00 48.19 226 GLY A C 1
ATOM 1756 O O . GLY A 1 226 ? -23.527 0.575 3.973 1.00 48.19 226 GLY A O 1
ATOM 1757 N N . VAL A 1 227 ? -24.414 2.589 3.599 1.00 56.72 227 VAL A N 1
ATOM 1758 C CA . VAL A 1 227 ? -23.653 2.861 2.372 1.00 56.72 227 VAL A CA 1
ATOM 1759 C C . VAL A 1 227 ? -23.046 4.248 2.505 1.00 56.72 227 VAL A C 1
ATOM 1761 O O . VAL A 1 227 ? -23.771 5.238 2.563 1.00 56.72 227 VAL A O 1
ATOM 1764 N N . GLY A 1 228 ? -21.717 4.346 2.564 1.00 63.03 228 GLY A N 1
ATOM 1765 C CA . GLY A 1 228 ? -21.097 5.658 2.720 1.00 63.03 228 GLY A CA 1
ATOM 1766 C C . GLY A 1 228 ? -19.600 5.649 2.979 1.00 63.03 228 GLY A C 1
ATOM 1767 O O . GLY A 1 228 ? -18.992 4.622 3.287 1.00 63.03 228 GLY A O 1
ATOM 1768 N N . ARG A 1 229 ? -19.014 6.841 2.835 1.00 74.88 229 ARG A N 1
ATOM 1769 C CA . ARG A 1 229 ? -17.633 7.165 3.198 1.00 74.88 229 ARG A CA 1
ATOM 1770 C C . ARG A 1 229 ? -17.595 7.623 4.654 1.00 74.88 229 ARG A C 1
ATOM 1772 O O . ARG A 1 229 ? -18.120 8.685 4.974 1.00 74.88 229 ARG A O 1
ATOM 1779 N N . TYR A 1 230 ? -16.914 6.877 5.511 1.00 76.94 230 TYR A N 1
ATOM 1780 C CA . TYR A 1 230 ? -16.789 7.183 6.932 1.00 76.94 230 TYR A CA 1
ATOM 1781 C C . TYR A 1 230 ? -15.349 7.549 7.265 1.00 76.94 230 TYR A C 1
ATOM 1783 O O . TYR A 1 230 ? -14.425 6.807 6.939 1.00 76.94 230 TYR A O 1
ATOM 1791 N N . SER A 1 231 ? -15.158 8.683 7.937 1.00 83.25 231 SER A N 1
ATOM 1792 C CA . SER A 1 231 ? -13.873 8.989 8.571 1.00 83.25 231 SER A CA 1
ATOM 1793 C C . SER A 1 231 ? -13.654 8.036 9.745 1.00 83.25 231 SER A C 1
ATOM 1795 O O . SER A 1 231 ? -14.561 7.858 10.564 1.00 83.25 231 SER A O 1
ATOM 1797 N N . LEU A 1 232 ? -12.461 7.445 9.843 1.00 85.25 232 LEU A N 1
ATOM 1798 C CA . LEU A 1 232 ? -12.096 6.537 10.928 1.00 85.25 232 LEU A CA 1
ATOM 1799 C C . LEU A 1 232 ? -12.197 7.235 12.286 1.00 85.25 232 LEU A C 1
ATOM 1801 O O . LEU A 1 232 ? -12.558 6.600 13.265 1.00 85.25 232 LEU A O 1
ATOM 1805 N N . GLU A 1 233 ? -11.962 8.547 12.347 1.00 86.00 233 GLU A N 1
ATOM 1806 C CA . GLU A 1 233 ? -12.094 9.345 13.572 1.00 86.00 233 GLU A CA 1
ATOM 1807 C C . GLU A 1 233 ? -13.499 9.269 14.179 1.00 86.00 233 GLU A C 1
ATOM 1809 O O . GLU A 1 233 ? -13.639 9.209 15.399 1.00 86.00 233 GLU A O 1
ATOM 1814 N N . LYS A 1 234 ? -14.533 9.212 13.331 1.00 83.69 234 LYS A N 1
ATOM 1815 C CA . LYS A 1 234 ? -15.940 9.173 13.753 1.00 83.69 234 LYS A CA 1
ATOM 1816 C C . LYS A 1 234 ? -16.414 7.778 14.167 1.00 83.69 234 LYS A C 1
ATOM 1818 O O . LYS A 1 234 ? -17.554 7.640 14.598 1.00 83.69 234 LYS A O 1
ATOM 1823 N N . MET A 1 235 ? -15.585 6.749 14.002 1.00 83.31 235 MET A N 1
ATOM 1824 C CA . MET A 1 235 ? -15.942 5.385 14.387 1.00 83.31 235 MET A CA 1
ATOM 1825 C C . MET A 1 235 ? -15.750 5.161 15.881 1.00 83.31 235 MET A C 1
ATOM 1827 O O . MET A 1 235 ? -14.812 5.689 16.482 1.00 83.31 235 MET A O 1
ATOM 1831 N N . GLU A 1 236 ? -16.629 4.342 16.456 1.00 85.31 236 GLU A N 1
ATOM 1832 C CA . GLU A 1 236 ? -16.577 3.987 17.870 1.00 85.31 236 GLU A CA 1
ATOM 1833 C C . GLU A 1 236 ? -15.274 3.242 18.203 1.00 85.31 236 GLU A C 1
ATOM 1835 O O . GLU A 1 236 ? -14.783 2.410 17.433 1.00 85.31 236 GLU A O 1
ATOM 1840 N N . ASN A 1 237 ? -14.685 3.587 19.345 1.00 87.69 237 ASN A N 1
ATOM 1841 C CA . ASN A 1 237 ? -13.532 2.890 19.905 1.00 87.69 237 ASN A CA 1
ATOM 1842 C C . ASN A 1 237 ? -13.627 2.916 21.431 1.00 87.69 237 ASN A C 1
ATOM 1844 O O . ASN A 1 237 ? -12.856 3.593 22.109 1.00 87.69 237 ASN A O 1
ATOM 1848 N N . THR A 1 238 ? -14.656 2.255 21.946 1.00 86.38 238 THR A N 1
ATOM 1849 C CA . THR A 1 238 ? -14.944 2.107 23.377 1.00 86.38 238 THR A CA 1
ATOM 1850 C C . THR A 1 238 ? -14.556 0.701 23.837 1.00 86.38 238 THR A C 1
ATOM 1852 O O . THR A 1 238 ? -14.248 -0.166 23.020 1.00 86.38 238 THR A O 1
ATOM 1855 N N . THR A 1 239 ? -14.584 0.446 25.147 1.00 84.19 239 THR A N 1
ATOM 1856 C CA . THR A 1 239 ? -14.331 -0.894 25.707 1.00 84.19 239 THR A CA 1
ATOM 1857 C C . THR A 1 239 ? -15.348 -1.931 25.212 1.00 84.19 239 THR A C 1
ATOM 1859 O O . THR A 1 239 ? -15.000 -3.096 25.029 1.00 84.19 239 THR A O 1
ATOM 1862 N N . SER A 1 240 ? -16.596 -1.520 24.962 1.00 81.38 240 SER A N 1
ATOM 1863 C CA . SER A 1 240 ? -17.663 -2.387 24.448 1.00 81.38 240 SER A CA 1
ATOM 1864 C C . SER A 1 240 ? -17.638 -2.541 22.924 1.00 81.38 240 SER A C 1
ATOM 1866 O O . SER A 1 240 ? -17.945 -3.625 22.427 1.00 81.38 240 SER A O 1
ATOM 1868 N N . HIS A 1 241 ? -17.243 -1.500 22.182 1.00 83.38 241 HIS A N 1
ATOM 1869 C CA . HIS A 1 241 ? -17.142 -1.535 20.722 1.00 83.38 241 HIS A CA 1
ATOM 1870 C C . HIS A 1 241 ? -15.839 -0.876 20.245 1.00 83.38 241 HIS A C 1
ATOM 1872 O O . HIS A 1 241 ? -15.763 0.324 19.965 1.00 83.38 241 HIS A O 1
ATOM 1878 N N . ASP A 1 242 ? -14.799 -1.693 20.098 1.00 87.69 242 ASP A N 1
ATOM 1879 C CA . ASP A 1 242 ? -13.441 -1.273 19.743 1.00 87.69 242 ASP A CA 1
ATOM 1880 C C . ASP A 1 242 ? -13.199 -1.249 18.219 1.00 87.69 242 ASP A C 1
ATOM 1882 O O . ASP A 1 242 ? -12.162 -1.698 17.722 1.00 87.69 242 ASP A O 1
ATOM 1886 N N . ILE A 1 243 ? -14.167 -0.749 17.438 1.00 86.19 243 ILE A N 1
ATOM 1887 C CA . ILE A 1 243 ? -14.202 -0.901 15.970 1.00 86.19 243 ILE A CA 1
ATOM 1888 C C . ILE A 1 243 ? -12.902 -0.413 15.319 1.00 86.19 243 ILE A C 1
ATOM 1890 O O . ILE A 1 243 ? -12.350 -1.114 14.463 1.00 86.19 243 ILE A O 1
ATOM 1894 N N . ARG A 1 244 ? -12.373 0.750 15.732 1.00 89.00 244 ARG A N 1
ATOM 1895 C CA . ARG A 1 244 ? -11.107 1.282 15.187 1.00 89.00 244 ARG A CA 1
ATOM 1896 C C . ARG A 1 244 ? -9.936 0.350 15.476 1.00 89.00 244 ARG A C 1
ATOM 1898 O O . ARG A 1 244 ? -9.188 0.008 14.557 1.00 89.00 244 ARG A O 1
ATOM 1905 N N . ASN A 1 245 ? -9.795 -0.095 16.724 1.00 90.19 245 ASN A N 1
ATOM 1906 C CA . ASN A 1 245 ? -8.732 -1.014 17.124 1.00 90.19 245 ASN A CA 1
ATOM 1907 C C . ASN A 1 245 ? -8.849 -2.352 16.396 1.00 90.19 245 ASN A C 1
ATOM 1909 O O . ASN A 1 245 ? -7.860 -2.853 15.856 1.00 90.19 245 ASN A O 1
ATOM 1913 N N . THR A 1 246 ? -10.055 -2.908 16.314 1.00 89.31 246 THR A N 1
ATOM 1914 C CA . THR A 1 246 ? -10.328 -4.165 15.621 1.00 89.31 246 THR A CA 1
ATOM 1915 C C . THR A 1 246 ? -10.021 -4.057 14.122 1.00 89.31 246 THR A C 1
ATOM 1917 O O . THR A 1 246 ? -9.342 -4.939 13.587 1.00 89.31 246 THR A O 1
ATOM 1920 N N . PHE A 1 247 ? -10.413 -2.969 13.451 1.00 88.56 247 PHE A N 1
ATOM 1921 C CA . PHE A 1 247 ? -10.060 -2.707 12.051 1.00 88.56 247 PHE A CA 1
ATOM 1922 C C . PHE A 1 247 ? -8.536 -2.636 11.851 1.00 88.56 247 PHE A C 1
ATOM 1924 O O . PHE A 1 247 ? -7.973 -3.379 11.036 1.00 88.56 247 PHE A O 1
ATOM 1931 N N . LYS A 1 248 ? -7.846 -1.792 12.632 1.00 92.06 248 LYS A N 1
ATOM 1932 C CA . LYS A 1 248 ? -6.387 -1.610 12.548 1.00 92.06 248 LYS A CA 1
ATOM 1933 C C . LYS A 1 248 ? -5.657 -2.938 12.786 1.00 92.06 248 LYS A C 1
ATOM 1935 O O . LYS A 1 248 ? -4.830 -3.352 11.970 1.00 92.06 248 LYS A O 1
ATOM 1940 N N . LYS A 1 249 ? -6.006 -3.643 13.868 1.00 91.44 249 LYS A N 1
ATOM 1941 C CA . LYS A 1 249 ? -5.341 -4.867 14.342 1.00 91.44 249 LYS A CA 1
ATOM 1942 C C . LYS A 1 249 ? -5.628 -6.091 13.478 1.00 91.44 249 LYS A C 1
ATOM 1944 O O . LYS A 1 249 ? -4.691 -6.804 13.118 1.00 91.44 249 LYS A O 1
ATOM 1949 N N . LYS A 1 250 ? -6.901 -6.380 13.186 1.00 86.31 250 LYS A N 1
ATOM 1950 C CA . LYS A 1 250 ? -7.297 -7.627 12.504 1.00 86.31 250 LYS A CA 1
ATOM 1951 C C . LYS A 1 250 ? -7.171 -7.530 10.987 1.00 86.31 250 LYS A C 1
ATOM 1953 O O . LYS A 1 250 ? -6.952 -8.556 10.344 1.00 86.31 250 LYS A O 1
ATOM 1958 N N . PHE A 1 251 ? -7.285 -6.326 10.423 1.00 87.62 251 PHE A N 1
ATOM 1959 C CA . PHE A 1 251 ? -7.296 -6.130 8.978 1.00 87.62 251 PHE A CA 1
ATOM 1960 C C . PHE A 1 251 ? -6.118 -5.290 8.475 1.00 87.62 251 PHE A C 1
ATOM 1962 O O . PHE A 1 251 ? -5.247 -5.822 7.784 1.00 87.62 251 PHE A O 1
ATOM 1969 N N . TYR A 1 252 ? -6.070 -3.996 8.804 1.00 91.00 252 TYR A N 1
ATOM 1970 C CA . TYR A 1 252 ? -5.255 -3.042 8.044 1.00 91.00 252 TYR A CA 1
ATOM 1971 C C . TYR A 1 252 ? -3.747 -3.283 8.175 1.00 91.00 252 TYR A C 1
ATOM 1973 O O . TYR A 1 252 ? -3.036 -3.293 7.174 1.00 91.00 252 TYR A O 1
ATOM 1981 N N . VAL A 1 253 ? -3.264 -3.606 9.378 1.00 93.12 253 VAL A N 1
ATOM 1982 C CA . VAL A 1 253 ? -1.855 -3.975 9.602 1.00 93.12 253 VAL A CA 1
ATOM 1983 C C . VAL A 1 253 ? -1.434 -5.165 8.728 1.00 93.12 253 VAL A C 1
ATOM 1985 O O . VAL A 1 253 ? -0.367 -5.137 8.116 1.00 93.12 253 VAL A O 1
ATOM 1988 N N . LYS A 1 254 ? -2.269 -6.209 8.630 1.00 89.31 254 LYS A N 1
ATOM 1989 C CA . LYS A 1 254 ? -1.981 -7.392 7.800 1.00 89.31 254 LYS A CA 1
ATOM 1990 C C . LYS A 1 254 ? -2.082 -7.069 6.309 1.00 89.31 254 LYS A C 1
ATOM 1992 O O . LYS A 1 254 ? -1.293 -7.578 5.519 1.00 89.31 254 LYS A O 1
ATOM 1997 N N . HIS A 1 255 ? -3.047 -6.234 5.929 1.00 90.62 255 HIS A N 1
ATOM 1998 C CA . HIS A 1 255 ? -3.214 -5.751 4.560 1.00 90.62 255 HIS A CA 1
ATOM 1999 C C . HIS A 1 255 ? -1.955 -5.023 4.073 1.00 90.62 255 HIS A C 1
ATOM 2001 O O . HIS A 1 255 ? -1.392 -5.419 3.053 1.00 90.62 255 HIS A O 1
ATOM 2007 N N . LEU A 1 256 ? -1.457 -4.044 4.836 1.00 94.44 256 LEU A N 1
ATOM 2008 C CA . LEU A 1 256 ? -0.236 -3.308 4.495 1.00 94.44 256 LEU A CA 1
ATOM 2009 C C . LEU A 1 256 ? 0.998 -4.221 4.444 1.00 94.44 256 LEU A C 1
ATOM 2011 O O . LEU A 1 256 ? 1.734 -4.187 3.462 1.00 94.44 256 LEU A O 1
ATOM 2015 N N . ASP A 1 257 ? 1.199 -5.082 5.448 1.00 93.31 257 ASP A N 1
ATOM 2016 C CA . ASP A 1 257 ? 2.343 -6.009 5.492 1.00 93.31 257 ASP A CA 1
ATOM 2017 C C . ASP A 1 257 ? 2.354 -6.995 4.306 1.00 93.31 257 ASP A C 1
ATOM 2019 O O . ASP A 1 257 ? 3.405 -7.274 3.726 1.00 93.31 257 ASP A O 1
ATOM 2023 N N . ASN A 1 258 ? 1.186 -7.491 3.887 1.00 91.81 258 ASN A N 1
ATOM 2024 C CA . ASN A 1 258 ? 1.076 -8.373 2.724 1.00 91.81 258 ASN A CA 1
ATOM 2025 C C . ASN A 1 258 ? 1.468 -7.665 1.420 1.00 91.81 258 ASN A C 1
ATOM 2027 O O . ASN A 1 258 ? 2.202 -8.237 0.610 1.00 91.81 258 ASN A O 1
ATOM 2031 N N . PHE A 1 259 ? 0.992 -6.434 1.211 1.00 95.50 259 PHE A N 1
ATOM 2032 C CA . PHE A 1 259 ? 1.336 -5.663 0.018 1.00 95.50 259 PHE A CA 1
ATOM 2033 C C . PHE A 1 259 ? 2.807 -5.238 0.015 1.00 95.50 259 PHE A C 1
ATOM 2035 O O . PHE A 1 259 ? 3.455 -5.361 -1.022 1.00 95.50 259 PHE A O 1
ATOM 2042 N N . ASP A 1 260 ? 3.365 -4.833 1.159 1.00 97.00 260 ASP A N 1
ATOM 2043 C CA . ASP A 1 260 ? 4.797 -4.533 1.315 1.00 97.00 260 ASP A CA 1
ATOM 2044 C C . ASP A 1 260 ? 5.674 -5.721 0.881 1.00 97.00 260 ASP A C 1
ATOM 2046 O O . ASP A 1 260 ? 6.541 -5.596 0.009 1.00 97.00 260 ASP A O 1
ATOM 2050 N N . LYS A 1 261 ? 5.369 -6.920 1.396 1.00 95.44 261 LYS A N 1
ATOM 2051 C CA . LYS A 1 261 ? 6.042 -8.167 0.999 1.00 95.44 261 LYS A CA 1
ATOM 2052 C C . LYS A 1 261 ? 5.885 -8.471 -0.488 1.00 95.44 261 LYS A C 1
ATOM 2054 O O . LYS A 1 261 ? 6.815 -8.996 -1.105 1.00 95.44 261 LYS A O 1
ATOM 2059 N N . LEU A 1 262 ? 4.731 -8.161 -1.079 1.00 94.88 262 LEU A N 1
ATOM 2060 C CA . LEU A 1 262 ? 4.488 -8.392 -2.500 1.00 94.88 262 LEU A CA 1
ATOM 2061 C C . LEU A 1 262 ? 5.316 -7.449 -3.381 1.00 94.88 262 LEU A C 1
ATOM 2063 O O . LEU A 1 262 ? 5.963 -7.926 -4.316 1.00 94.88 262 LEU A O 1
ATOM 2067 N N . PHE A 1 263 ? 5.384 -6.156 -3.050 1.00 97.50 263 PHE A N 1
ATOM 2068 C CA . PHE A 1 263 ? 6.288 -5.212 -3.717 1.00 97.50 263 PHE A CA 1
ATOM 2069 C C . PHE A 1 263 ? 7.746 -5.668 -3.608 1.00 97.50 263 PHE A C 1
ATOM 2071 O O . PHE A 1 263 ? 8.448 -5.748 -4.620 1.00 97.50 263 PHE A O 1
ATOM 2078 N N . GLN A 1 264 ? 8.186 -6.068 -2.412 1.00 96.25 264 GLN A N 1
ATOM 2079 C CA . GLN A 1 264 ? 9.542 -6.574 -2.203 1.00 96.25 264 GLN A CA 1
ATOM 2080 C C . GLN A 1 264 ? 9.821 -7.837 -3.035 1.00 96.25 264 GLN A C 1
ATOM 2082 O O . GLN A 1 264 ? 10.892 -7.974 -3.632 1.00 96.25 264 GLN A O 1
ATOM 2087 N N . LYS A 1 265 ? 8.856 -8.758 -3.127 1.00 94.75 265 LYS A N 1
ATOM 2088 C CA . LYS A 1 265 ? 8.963 -9.969 -3.952 1.00 94.75 265 LYS A CA 1
ATOM 2089 C C . LYS A 1 265 ? 9.102 -9.631 -5.437 1.00 94.75 265 LYS A C 1
ATOM 2091 O O . LYS A 1 265 ? 9.963 -10.208 -6.101 1.00 94.75 265 LYS A O 1
ATOM 2096 N N . ILE A 1 266 ? 8.306 -8.686 -5.943 1.00 95.12 266 ILE A N 1
ATOM 2097 C CA . ILE A 1 266 ? 8.398 -8.209 -7.331 1.00 95.12 266 ILE A CA 1
ATOM 2098 C C . ILE A 1 266 ? 9.772 -7.587 -7.592 1.00 95.12 266 ILE A C 1
ATOM 2100 O O . ILE A 1 266 ? 10.419 -7.938 -8.581 1.00 95.12 266 ILE A O 1
ATOM 2104 N N . TYR A 1 267 ? 10.254 -6.721 -6.697 1.00 95.50 267 TYR A N 1
ATOM 2105 C CA . TYR A 1 267 ? 11.591 -6.137 -6.807 1.00 95.50 267 TYR A CA 1
ATOM 2106 C C . TYR A 1 267 ? 12.666 -7.225 -6.887 1.00 95.50 267 TYR A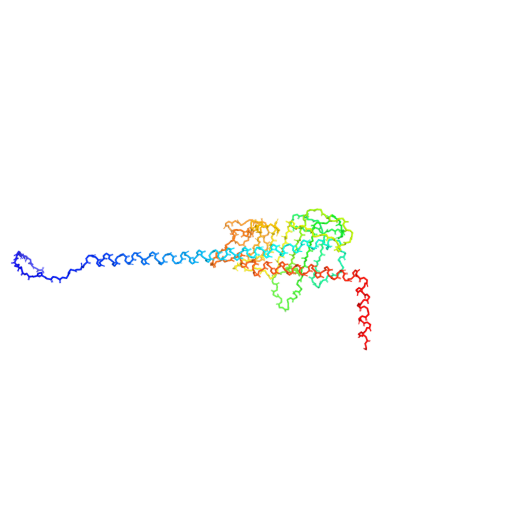 C 1
ATOM 2108 O O . TYR A 1 267 ? 13.448 -7.250 -7.834 1.00 95.50 267 TYR A O 1
ATOM 2116 N N . ASN A 1 268 ? 12.648 -8.185 -5.962 1.00 92.12 268 ASN A N 1
ATOM 2117 C CA . ASN A 1 268 ? 13.640 -9.257 -5.903 1.00 92.12 268 ASN A CA 1
ATOM 2118 C C . ASN A 1 268 ? 13.638 -10.153 -7.151 1.00 92.12 268 ASN A C 1
ATOM 2120 O O . ASN A 1 268 ? 14.705 -10.578 -7.591 1.00 92.12 268 ASN A O 1
ATOM 2124 N N . PHE A 1 269 ? 12.474 -10.453 -7.736 1.00 89.94 269 PHE A N 1
ATOM 2125 C CA . PHE A 1 269 ? 12.395 -11.226 -8.982 1.00 89.94 269 PHE A CA 1
ATOM 2126 C C . PHE A 1 269 ? 13.059 -10.506 -10.154 1.00 89.94 269 PHE A C 1
ATOM 2128 O O . PHE A 1 269 ? 13.825 -11.117 -10.899 1.00 89.94 269 PHE A O 1
ATOM 2135 N N . ASN A 1 270 ? 12.810 -9.206 -10.291 1.00 91.19 270 ASN A N 1
ATOM 2136 C CA . ASN A 1 270 ? 13.339 -8.428 -11.408 1.00 91.19 270 ASN A CA 1
ATOM 2137 C C . ASN A 1 270 ? 14.804 -8.023 -11.196 1.00 91.19 270 ASN A C 1
ATOM 2139 O O . ASN A 1 270 ? 15.568 -7.969 -12.157 1.00 91.19 270 ASN A O 1
ATOM 2143 N N . ASP A 1 271 ? 15.233 -7.826 -9.949 1.00 88.62 271 ASP A N 1
ATOM 2144 C CA . ASP A 1 271 ? 16.637 -7.584 -9.618 1.00 88.62 271 ASP A CA 1
ATOM 2145 C C . ASP A 1 271 ? 17.511 -8.814 -9.909 1.00 88.62 271 ASP A C 1
ATOM 2147 O O . ASP A 1 271 ? 18.587 -8.695 -10.499 1.00 88.62 271 ASP A O 1
ATOM 2151 N N . ARG A 1 272 ? 17.014 -10.011 -9.565 1.00 80.56 272 ARG A N 1
ATOM 2152 C CA . ARG A 1 272 ? 17.650 -11.297 -9.889 1.00 80.56 272 ARG A CA 1
ATOM 2153 C C . ARG A 1 272 ? 17.778 -11.512 -11.391 1.00 80.56 272 ARG A C 1
ATOM 2155 O O . ARG A 1 272 ? 18.852 -11.880 -11.857 1.00 80.56 272 ARG A O 1
ATOM 2162 N N . ASP A 1 273 ? 16.711 -11.264 -12.149 1.00 69.44 273 ASP A N 1
ATOM 2163 C CA . ASP A 1 273 ? 16.743 -11.416 -13.605 1.00 69.44 273 ASP A CA 1
ATOM 2164 C C . ASP A 1 273 ? 17.652 -10.376 -14.282 1.00 69.44 273 ASP A C 1
ATOM 2166 O O . ASP A 1 273 ? 18.304 -10.679 -15.281 1.00 69.44 273 ASP A O 1
ATOM 2170 N N . GLY A 1 274 ? 17.764 -9.170 -13.723 1.00 62.44 274 GLY A N 1
ATOM 2171 C CA . GLY A 1 274 ? 18.709 -8.148 -14.181 1.00 62.44 274 GLY A CA 1
ATOM 2172 C C . GLY A 1 274 ? 20.170 -8.408 -13.786 1.00 62.44 274 GLY A C 1
ATOM 2173 O O . GLY A 1 274 ? 21.067 -7.732 -14.289 1.00 62.44 274 GLY A O 1
ATOM 2174 N N . ASN A 1 275 ? 20.439 -9.368 -12.897 1.00 68.19 275 ASN A N 1
ATOM 2175 C CA . ASN A 1 275 ? 21.773 -9.648 -12.377 1.00 68.19 275 ASN A CA 1
ATOM 2176 C C . ASN A 1 275 ? 22.439 -10.805 -13.144 1.00 68.19 275 ASN A C 1
ATOM 2178 O O . ASN A 1 275 ? 22.150 -11.979 -12.910 1.00 68.19 275 ASN A O 1
ATOM 2182 N N . GLN A 1 276 ? 23.375 -10.474 -14.042 1.00 66.19 276 GLN A N 1
ATOM 2183 C CA . GLN A 1 276 ? 24.132 -11.456 -14.834 1.00 66.19 276 GLN A CA 1
ATOM 2184 C C . GLN A 1 276 ? 24.831 -12.515 -13.964 1.00 66.19 276 GLN A C 1
ATOM 2186 O O . GLN A 1 276 ? 24.823 -13.692 -14.320 1.00 66.19 276 GLN A O 1
ATOM 2191 N N . ASN A 1 277 ? 25.344 -12.138 -12.788 1.00 65.69 277 ASN A N 1
ATOM 2192 C CA . ASN A 1 277 ? 25.979 -13.086 -11.867 1.00 65.69 277 ASN A CA 1
ATOM 2193 C C . ASN A 1 277 ? 24.969 -14.088 -11.297 1.00 65.69 277 ASN A C 1
ATOM 2195 O O . ASN A 1 277 ? 25.287 -15.262 -11.139 1.00 65.69 277 ASN A O 1
ATOM 2199 N N . TYR A 1 278 ? 23.732 -13.659 -11.038 1.00 62.31 278 TYR A N 1
ATOM 2200 C CA . TYR A 1 278 ? 22.679 -14.557 -10.566 1.00 62.31 278 TYR A CA 1
ATOM 2201 C C . TYR A 1 278 ? 22.258 -15.558 -11.650 1.00 62.31 278 TYR A C 1
ATOM 2203 O O . TYR A 1 278 ? 22.123 -16.746 -11.362 1.00 62.31 278 TYR A O 1
ATOM 2211 N N . ARG A 1 279 ? 22.128 -15.112 -12.908 1.00 65.06 279 ARG A N 1
ATOM 2212 C CA . ARG A 1 279 ? 21.857 -16.009 -14.047 1.00 65.06 279 ARG A CA 1
ATOM 2213 C C . ARG A 1 279 ? 22.970 -17.039 -14.243 1.00 65.06 279 ARG A C 1
ATOM 2215 O O . ARG A 1 279 ? 22.677 -18.217 -14.433 1.00 65.06 279 ARG A O 1
ATOM 2222 N N . ASN A 1 280 ? 24.228 -16.610 -14.144 1.00 68.38 280 ASN A N 1
ATOM 2223 C CA . ASN A 1 280 ? 25.379 -17.506 -14.229 1.00 68.38 280 ASN A CA 1
ATOM 2224 C C . ASN A 1 280 ? 25.378 -18.525 -13.079 1.00 68.38 280 ASN A C 1
ATOM 2226 O O . ASN A 1 280 ? 25.553 -19.714 -13.326 1.00 68.38 280 ASN A O 1
ATOM 2230 N N . ASN A 1 281 ? 25.080 -18.096 -11.849 1.00 65.88 281 ASN A N 1
ATOM 2231 C CA . ASN A 1 281 ? 25.010 -18.990 -10.691 1.00 65.88 281 ASN A CA 1
ATOM 2232 C C . ASN A 1 281 ? 23.865 -20.011 -10.790 1.00 65.88 281 ASN A C 1
ATOM 2234 O O . ASN A 1 281 ? 24.069 -21.175 -10.460 1.00 65.88 281 ASN A O 1
ATOM 2238 N N . ILE A 1 282 ? 22.678 -19.615 -11.273 1.00 69.56 282 ILE A N 1
ATOM 2239 C CA . ILE A 1 282 ? 21.577 -20.564 -11.523 1.00 69.56 282 ILE A CA 1
ATOM 2240 C C . ILE A 1 282 ? 21.968 -21.578 -12.592 1.00 69.56 282 ILE A C 1
ATOM 2242 O O . ILE A 1 282 ? 21.699 -22.761 -12.416 1.00 69.56 282 ILE A O 1
ATOM 2246 N N . ARG A 1 283 ? 22.607 -21.139 -13.681 1.00 71.88 283 ARG A N 1
ATOM 2247 C CA . ARG A 1 283 ? 23.056 -22.043 -14.743 1.00 71.88 283 ARG A CA 1
ATOM 2248 C C . ARG A 1 283 ? 24.033 -23.087 -14.202 1.00 71.88 283 ARG A C 1
ATOM 2250 O O . ARG A 1 283 ? 23.835 -24.270 -14.438 1.00 71.88 283 ARG A O 1
ATOM 2257 N N . VAL A 1 284 ? 25.013 -22.657 -13.405 1.00 74.62 284 VAL A N 1
ATOM 2258 C CA . VAL A 1 284 ? 25.970 -23.555 -12.737 1.00 74.62 284 VAL A CA 1
ATOM 2259 C C . VAL A 1 284 ? 25.256 -24.541 -11.801 1.00 74.62 284 VAL A C 1
ATOM 2261 O O . VAL A 1 284 ? 25.544 -25.734 -11.837 1.00 74.62 284 VAL A O 1
ATOM 2264 N N . LEU A 1 285 ? 24.282 -24.077 -11.011 1.00 74.06 285 LEU A N 1
ATOM 2265 C CA . LEU A 1 285 ? 23.474 -24.935 -10.134 1.00 74.06 285 LEU A CA 1
ATOM 2266 C C . LEU A 1 285 ? 22.626 -25.952 -10.916 1.00 74.06 285 LEU A C 1
ATOM 2268 O O . LEU A 1 285 ? 22.573 -27.121 -10.548 1.00 74.06 285 LEU A O 1
ATOM 2272 N N . GLN A 1 286 ? 21.979 -25.535 -12.003 1.00 79.31 286 GLN A N 1
ATOM 2273 C CA . GLN A 1 286 ? 21.166 -26.418 -12.843 1.00 79.31 286 GLN A CA 1
ATOM 2274 C C . GLN A 1 286 ? 22.019 -27.461 -13.561 1.00 79.31 286 GLN A C 1
ATOM 2276 O O . GLN A 1 286 ? 21.614 -28.616 -13.654 1.00 79.31 286 GLN A O 1
ATOM 2281 N N . ASP A 1 287 ? 23.205 -27.074 -14.027 1.00 77.75 287 ASP A N 1
ATOM 2282 C CA . ASP A 1 287 ? 24.146 -28.002 -14.645 1.00 77.75 287 ASP A CA 1
ATOM 2283 C C . ASP A 1 287 ? 24.731 -28.989 -13.616 1.00 77.75 287 ASP A C 1
ATOM 2285 O O . ASP A 1 287 ? 24.959 -30.141 -13.968 1.00 77.75 287 ASP A O 1
ATOM 2289 N N . SER A 1 288 ? 24.868 -28.613 -12.334 1.00 70.56 288 SER A N 1
ATOM 2290 C CA . SER A 1 288 ? 25.263 -29.555 -11.265 1.00 70.56 288 SER A CA 1
ATOM 2291 C C . SER A 1 288 ? 24.168 -30.538 -10.829 1.00 70.56 288 SER A C 1
ATOM 2293 O O . SER A 1 288 ? 24.470 -31.548 -10.200 1.00 70.56 288 SER A O 1
ATOM 2295 N N . LEU A 1 289 ? 22.900 -30.245 -11.136 1.00 65.75 289 LEU A N 1
ATOM 2296 C CA . LEU A 1 289 ? 21.743 -31.070 -10.766 1.00 65.75 289 LEU A CA 1
ATOM 2297 C C . LEU A 1 289 ? 21.249 -31.962 -11.912 1.00 65.75 289 LEU A C 1
ATOM 2299 O O . LEU A 1 289 ? 20.291 -32.709 -11.728 1.00 65.75 289 LEU A O 1
ATOM 2303 N N . LYS A 1 290 ? 21.885 -31.891 -13.087 1.00 66.19 290 LYS A N 1
ATOM 2304 C CA . LYS A 1 290 ? 21.700 -32.875 -14.156 1.00 66.19 290 LYS A CA 1
ATOM 2305 C C . LYS A 1 290 ? 22.584 -34.081 -13.853 1.00 66.19 290 LYS A C 1
ATOM 2307 O O . LYS A 1 290 ? 23.774 -34.064 -14.162 1.00 66.19 290 LYS A O 1
ATOM 2312 N N . TYR A 1 291 ? 21.995 -35.099 -13.243 1.00 55.00 291 TYR A N 1
ATOM 2313 C CA . TYR A 1 291 ? 22.566 -36.436 -13.110 1.00 55.00 291 TYR A CA 1
ATOM 2314 C C . TYR A 1 291 ? 21.641 -37.454 -13.771 1.00 55.00 291 TYR A C 1
ATOM 2316 O O . TYR A 1 291 ? 20.406 -37.244 -13.726 1.00 55.00 291 TYR A O 1
#

Sequence (291 aa):
MLSKLRNIRVRDTLSSEISSSSINLKKLYLLIFILILNTNSLVSQDASEDLQSSEAILATEKELDQKIIELNKRFTTHAKLMKVKVKILPAQTVLFKGKADGNKCVLSQDQESDTNDCMHLELYDFVGSELGLSGKGLGSKSKFITIIYSGAASQESNYRKIPPRDVGKIFSRIAMNDFVNGESVTSEIDDSSPLTSPLQNGNFFLFYQVDGFPFRGTEESPAAKGVGRYSLEKMENTTSHDIRNTFKKKFYVKHLDNFDKLFQKIYNFNDRDGNQNYRNNIRVLQDSLKY

pLDDT: mean 74.94, std 20.87, range [28.48, 97.94]

Radius of gyration: 35.31 Å; chains: 1; bounding box: 113×52×106 Å